Protein 4ZW2 (pdb70)

GO terms:
  GO:0005245 voltage-gated calcium channel activity (F, IDA)
  GO:0016529 sarcoplasmic reticulum (C, IDA)
  GO:0030315 T-tubule (C, IDA)
  GO:0005891 voltage-gated calcium channel complex (C, IDA)
  GO:0008331 high voltage-gated calcium channel activity (F, IGI)
  GO:0005245 voltage-gated calcium channel activity (F, IMP)
  GO:0006612 protein targeting to membrane (P, IMP)
  GO:0006816 calcium ion transport (P, IMP)
  GO:0005515 protein binding (F, IPI)
  GO:0005886 plasma membrane (C, TAS)
  GO:0098793 presynapse (C, IMP)
  GO:0098793 presynapse (C, IDA)

Organism: Mus musculus (NCBI:txid10090)

Sequence (337 aa):
REALRKEAERQALAQLEKAKTKPVAFAVRTNVGYNPSPGDEEVPVQGVAITFEPKDFLHIKEKYNNNDWWIGRLVKEGCEVGFIPSPVKLDSLRLLQEEQTLRQNRLSSSKHGKRIPFFKKTEHVPPYDVVPSMRPIILVGPSLKGYEVTDMMQKALFFDFLKHRFDGRISITRRVTADISLAKRSVLNNPSKHIIIIERSNTRSSLAEVQSEIERIFELARTLQLVALDADTINHPAQLSKTSLAPIIVYIKITSPKVLQQRLIKSRGKSQSKHLNVQIAASEKLAQCCPPEMMFDIILDENQLEDACEHLAEYLEAYWKATHPPSSQQLEEDLRRGYMMSSWITQGE

Structure (mmCIF, N/CA/C/O backbone):
data_4ZW2
#
_entry.id   4ZW2
#
_cell.length_a   46.240
_cell.length_b   69.371
_cell.length_c   131.104
_cell.angle_alpha   90.00
_cell.angle_beta   90.00
_cell.angle_gamma   90.00
#
_symmetry.space_group_name_H-M   'P 21 21 21'
#
loop_
_entity.id
_entity.type
_entity.pdbx_description
1 polymer 'Voltage-dependent L-type calcium channel subunit beta-1,Voltage-dependent L-type calcium channel subunit beta-1'
2 polymer 'Voltage-dependent L-type calcium channel subunit alpha-1S'
3 non-polymer 'TRIETHYLENE GLYCOL'
4 water water
#
loop_
_atom_site.group_PDB
_atom_site.id
_atom_site.type_symbol
_atom_site.label_atom_id
_atom_site.label_alt_id
_atom_site.label_comp_id
_atom_site.label_asym_id
_atom_site.label_entity_id
_atom_site.label_seq_id
_atom_site.pdbx_PDB_ins_code
_atom_site.Cartn_x
_atom_site.Cartn_y
_atom_site.Cartn_z
_atom_site.occupancy
_atom_site.B_iso_or_equiv
_atom_site.auth_seq_id
_atom_site.auth_comp_id
_atom_site.auth_asym_id
_atom_site.auth_atom_id
_atom_site.pdbx_PDB_model_num
ATOM 1 N N . ARG A 1 15 ? 15.155 40.589 -1.429 1.00 112.12 15 ARG A N 1
ATOM 2 C CA . ARG A 1 15 ? 14.783 41.808 -2.214 1.00 112.13 15 ARG A CA 1
ATOM 3 C C . ARG A 1 15 ? 13.853 42.694 -1.387 1.00 113.61 15 ARG A C 1
ATOM 4 O O . ARG A 1 15 ? 14.228 43.793 -0.943 1.00 104.65 15 ARG A O 1
ATOM 6 N N . GLU A 1 16 ? 12.639 42.185 -1.168 1.00 114.65 16 GLU A N 1
ATOM 7 C CA . GLU A 1 16 ? 11.624 42.871 -0.362 1.00 109.21 16 GLU A CA 1
ATOM 8 C C . GLU A 1 16 ? 11.653 42.490 1.135 1.00 101.35 16 GLU A C 1
ATOM 9 O O . GLU A 1 16 ? 10.907 43.091 1.894 1.00 88.20 16 GLU A O 1
ATOM 11 N N . ALA A 1 17 ? 12.477 41.508 1.556 1.00 96.16 17 ALA A N 1
ATOM 12 C CA . ALA A 1 17 ? 12.740 41.257 2.999 1.00 94.16 17 ALA A CA 1
ATOM 13 C C . ALA A 1 17 ? 13.859 42.148 3.574 1.00 95.67 17 ALA A C 1
ATOM 14 O O . ALA A 1 17 ? 13.755 42.592 4.717 1.00 89.05 17 ALA A O 1
ATOM 16 N N . LEU A 1 18 ? 14.916 42.394 2.791 1.00 90.68 18 LEU A N 1
ATOM 17 C CA . LEU A 1 18 ? 15.981 43.358 3.141 1.00 89.33 18 LEU A CA 1
ATOM 18 C C . LEU A 1 18 ? 15.420 44.765 3.402 1.00 96.80 18 LEU A C 1
ATOM 19 O O . LEU A 1 18 ? 15.838 45.490 4.327 1.00 89.35 18 LEU A O 1
ATOM 21 N N . ARG A 1 19 ? 14.451 45.136 2.575 1.00 96.19 19 ARG A N 1
ATOM 22 C CA . ARG A 1 19 ? 13.850 46.458 2.607 1.00 86.19 19 ARG A CA 1
ATOM 23 C C . ARG A 1 19 ? 12.718 46.579 3.671 1.00 84.26 19 ARG A C 1
ATOM 24 O O . ARG A 1 19 ? 12.529 47.660 4.241 1.00 72.07 19 ARG A O 1
ATOM 32 N N . LYS A 1 20 ? 12.015 45.479 3.978 1.00 81.37 20 LYS A N 1
ATOM 33 C CA . LYS A 1 20 ? 11.132 45.419 5.167 1.00 83.43 20 LYS A CA 1
ATOM 34 C C . LYS A 1 20 ? 11.970 45.579 6.432 1.00 82.32 20 LYS A C 1
ATOM 35 O O . LYS A 1 20 ? 11.525 46.216 7.389 1.00 81.58 20 LYS A O 1
ATOM 37 N N . GLU A 1 21 ? 13.178 45.009 6.420 1.00 84.42 21 GLU A N 1
ATOM 38 C CA . GLU A 1 21 ? 14.123 45.136 7.542 1.00 93.73 21 GLU A CA 1
ATOM 39 C C . GLU A 1 21 ? 14.688 46.555 7.755 1.00 82.39 21 GLU A C 1
ATOM 40 O O . GLU A 1 21 ? 14.541 47.091 8.854 1.00 87.70 21 GLU A O 1
ATOM 46 N N . ALA A 1 22 ? 15.343 47.140 6.741 1.00 81.88 22 ALA A N 1
ATOM 47 C CA . ALA A 1 22 ? 16.033 48.445 6.889 1.00 81.62 22 ALA A CA 1
ATOM 48 C C . ALA A 1 22 ? 15.056 49.609 7.206 1.00 75.93 22 ALA A C 1
ATOM 49 O O . ALA A 1 22 ? 15.456 50.645 7.755 1.00 77.26 22 ALA A O 1
ATOM 51 N N . GLU A 1 23 ? 13.791 49.388 6.834 1.00 67.16 23 GLU A N 1
ATOM 52 C CA . GLU A 1 23 ? 12.615 50.144 7.239 1.00 66.22 23 GLU A CA 1
ATOM 53 C C . GLU A 1 23 ? 12.228 49.945 8.733 1.00 61.63 23 GLU A C 1
ATOM 54 O O . GLU A 1 23 ? 11.724 50.882 9.371 1.00 53.53 23 GLU A O 1
ATOM 60 N N . ARG A 1 24 ? 12.465 48.743 9.275 1.00 65.11 24 ARG A N 1
ATOM 61 C CA . ARG A 1 24 ? 12.393 48.508 10.724 1.00 67.46 24 ARG A CA 1
ATOM 62 C C . ARG A 1 24 ? 13.529 49.224 11.495 1.00 61.13 24 ARG A C 1
ATOM 63 O O . ARG A 1 24 ? 13.281 49.719 12.588 1.00 68.97 24 ARG A O 1
ATOM 65 N N . GLN A 1 25 ? 14.756 49.295 10.957 1.00 62.57 25 GLN A N 1
ATOM 66 C CA . GLN A 1 25 ? 15.841 50.063 11.635 1.00 63.55 25 GLN A CA 1
ATOM 67 C C . GLN A 1 25 ? 15.463 51.564 11.727 1.00 64.80 25 GLN A C 1
ATOM 68 O O . GLN A 1 25 ? 15.538 52.202 12.798 1.00 66.28 25 GLN A O 1
ATOM 70 N N . ALA A 1 26 ? 15.052 52.109 10.590 1.00 63.96 26 ALA A N 1
ATOM 71 C CA . ALA A 1 26 ? 14.633 53.528 10.513 1.00 57.49 26 ALA A CA 1
ATOM 72 C C . ALA A 1 26 ? 13.442 53.835 11.435 1.00 55.89 26 ALA A C 1
ATOM 73 O O . ALA A 1 26 ? 13.447 54.861 12.108 1.00 52.68 26 ALA A O 1
ATOM 75 N N . LEU A 1 27 ? 12.441 52.937 11.506 1.00 60.91 27 LEU A N 1
ATOM 76 C CA . LEU A 1 27 ? 11.279 53.154 12.401 1.00 58.86 27 LEU A CA 1
ATOM 77 C C . LEU A 1 27 ? 11.689 53.106 13.866 1.00 58.18 27 LEU A C 1
ATOM 78 O O . LEU A 1 27 ? 11.150 53.862 14.655 1.00 55.90 27 LEU A O 1
ATOM 83 N N . ALA A 1 28 ? 12.680 52.270 14.191 1.00 59.52 28 ALA A N 1
ATOM 84 C CA . ALA A 1 28 ? 13.300 52.219 15.522 1.00 59.91 28 ALA A CA 1
ATOM 85 C C . ALA A 1 28 ? 14.037 53.509 15.883 1.00 58.47 28 ALA A C 1
ATOM 86 O O . ALA A 1 28 ? 13.990 53.953 17.009 1.00 57.33 28 ALA A O 1
ATOM 88 N N . GLN A 1 29 ? 14.739 54.093 14.922 1.00 57.74 29 GLN A N 1
ATOM 89 C CA . GLN A 1 29 ? 15.449 55.353 15.140 1.00 60.84 29 GLN A CA 1
ATOM 90 C C . GLN A 1 29 ? 14.522 56.543 15.380 1.00 52.13 29 GLN A C 1
ATOM 91 O O . GLN A 1 29 ? 14.839 57.449 16.184 1.00 52.53 29 GLN A O 1
ATOM 97 N N . LEU A 1 30 ? 13.385 56.494 14.669 1.00 46.30 30 LEU A N 1
ATOM 98 C CA . LEU A 1 30 ? 12.293 57.462 14.751 1.00 47.43 30 LEU A CA 1
ATOM 99 C C . LEU A 1 30 ? 11.625 57.411 16.140 1.00 44.28 30 LEU A C 1
ATOM 100 O O . LEU A 1 30 ? 11.392 58.435 16.758 1.00 46.86 30 LEU A O 1
ATOM 105 N N . GLU A 1 31 ? 11.367 56.193 16.644 1.00 47.40 31 GLU A N 1
ATOM 106 C CA . GLU A 1 31 ? 10.866 56.029 18.017 1.00 51.20 31 GLU A CA 1
ATOM 107 C C . GLU A 1 31 ? 11.768 56.689 19.034 1.00 47.61 31 GLU A C 1
ATOM 108 O O . GLU A 1 31 ? 11.304 57.426 19.895 1.00 48.44 31 GLU A O 1
ATOM 114 N N . LYS A 1 32 ? 13.050 56.361 18.927 1.00 49.08 32 LYS A N 1
ATOM 115 C CA . LYS A 1 32 ? 14.112 56.843 19.797 1.00 55.31 32 LYS A CA 1
ATOM 116 C C . LYS A 1 32 ? 14.235 58.370 19.717 1.00 54.81 32 LYS A C 1
ATOM 117 O O . LYS A 1 32 ? 14.454 59.077 20.722 1.00 54.20 32 LYS A O 1
ATOM 123 N N . ALA A 1 33 ? 13.983 58.922 18.529 1.00 47.39 33 ALA A N 1
ATOM 124 C CA . ALA A 1 33 ? 14.065 60.363 18.374 1.00 46.36 33 ALA A CA 1
ATOM 125 C C . ALA A 1 33 ? 12.934 61.121 19.082 1.00 52.04 33 ALA A C 1
ATOM 126 O O . ALA A 1 33 ? 13.092 62.314 19.366 1.00 53.99 33 ALA A O 1
ATOM 128 N N . LYS A 1 34 ? 11.811 60.466 19.407 1.00 48.94 34 LYS A N 1
ATOM 129 C CA . LYS A 1 34 ? 10.693 61.167 20.092 1.00 50.07 34 LYS A CA 1
ATOM 130 C C . LYS A 1 34 ? 11.154 61.867 21.337 1.00 44.74 34 LYS A C 1
ATOM 131 O O . LYS A 1 34 ? 10.692 62.963 21.633 1.00 49.94 34 LYS A O 1
ATOM 137 N N . THR A 1 35 ? 12.049 61.203 22.075 1.00 48.16 35 THR A N 1
ATOM 138 C CA . THR A 1 35 ? 12.547 61.693 23.351 1.00 51.83 35 THR A CA 1
ATOM 139 C C . THR A 1 35 ? 13.928 62.343 23.320 1.00 53.24 35 THR A C 1
ATOM 140 O O . THR A 1 35 ? 14.360 62.856 24.344 1.00 51.56 35 THR A O 1
ATOM 144 N N . LYS A 1 36 ? 14.635 62.358 22.178 1.00 45.98 36 LYS A N 1
ATOM 145 C CA . LYS A 1 36 ? 15.887 63.158 22.098 1.00 47.75 36 LYS A CA 1
ATOM 146 C C . LYS A 1 36 ? 15.621 64.626 22.293 1.00 41.26 36 LYS A C 1
ATOM 147 O O . LYS A 1 36 ? 14.503 65.104 22.039 1.00 44.35 36 LYS A O 1
ATOM 153 N N . PRO A 1 37 ? 16.636 65.371 22.752 1.00 40.06 37 PRO A N 1
ATOM 154 C CA . PRO A 1 37 ? 16.500 66.826 22.756 1.00 39.84 37 PRO A CA 1
ATOM 155 C C . PRO A 1 37 ? 16.455 67.382 21.322 1.00 36.69 37 PRO A C 1
ATOM 156 O O . PRO A 1 37 ? 16.950 66.741 20.404 1.00 38.32 37 PRO A O 1
ATOM 160 N N . VAL A 1 38 ? 15.878 68.570 21.177 1.00 36.93 38 VAL A N 1
ATOM 161 C CA . VAL A 1 38 ? 15.906 69.306 19.889 1.00 37.89 38 VAL A CA 1
ATOM 162 C C . VAL A 1 38 ? 17.324 69.733 19.679 1.00 40.38 38 VAL A C 1
ATOM 163 O O . VAL A 1 38 ? 17.853 70.476 20.484 1.00 41.08 38 VAL A O 1
ATOM 167 N N . ALA A 1 39 ? 17.930 69.235 18.609 1.00 37.63 39 ALA A N 1
ATOM 168 C CA . ALA A 1 39 ? 19.286 69.604 18.229 1.00 38.35 39 ALA A CA 1
ATOM 169 C C . ALA A 1 39 ? 19.366 71.014 17.664 1.00 42.73 39 ALA A C 1
ATOM 170 O O . ALA A 1 39 ? 20.300 71.742 17.980 1.00 38.48 39 ALA A O 1
ATOM 172 N N . PHE A 1 40 ? 18.401 71.389 16.839 1.00 33.79 40 PHE A N 1
ATOM 173 C CA . PHE A 1 40 ? 18.399 72.754 16.206 1.00 35.52 40 PHE A CA 1
ATOM 174 C C . PHE A 1 40 ? 17.038 72.932 15.555 1.00 34.70 40 PHE A C 1
ATOM 175 O O . PHE A 1 40 ? 16.256 71.980 15.433 1.00 35.25 40 PHE A O 1
ATOM 183 N N . ALA A 1 41 ? 16.689 74.165 15.233 1.00 32.96 41 ALA A N 1
ATOM 184 C CA . ALA A 1 41 ? 15.422 74.444 14.616 1.00 32.09 41 ALA A CA 1
ATOM 185 C C . ALA A 1 41 ? 15.669 75.171 13.307 1.00 31.11 41 ALA A C 1
ATOM 186 O O . ALA A 1 41 ? 16.672 75.913 13.163 1.00 30.62 41 ALA A O 1
ATOM 188 N N . VAL A 1 42 ? 14.73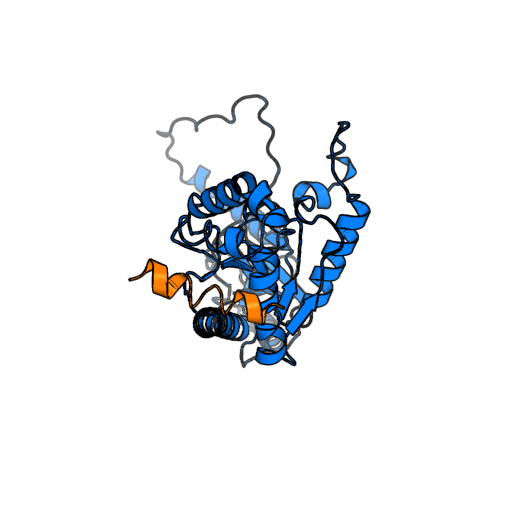9 75.010 12.403 1.00 31.32 42 VAL A N 1
ATOM 189 C CA . VAL A 1 42 ? 14.752 75.772 11.136 1.00 31.19 42 VAL A CA 1
ATOM 190 C C . VAL A 1 42 ? 13.437 76.437 10.884 1.00 32.42 42 VAL A C 1
ATOM 191 O O . VAL A 1 42 ? 12.376 75.973 11.324 1.00 30.68 42 VAL A O 1
ATOM 195 N N . ARG A 1 43 ? 13.477 77.532 10.108 1.00 30.10 43 ARG A N 1
ATOM 196 C CA . ARG A 1 43 ? 12.289 78.079 9.525 1.00 29.72 43 ARG A CA 1
ATOM 197 C C . ARG A 1 43 ? 12.409 77.893 8.021 1.00 30.65 43 ARG A C 1
ATOM 198 O O . ARG A 1 43 ? 13.438 78.207 7.439 1.00 32.16 43 ARG A O 1
ATOM 206 N N . THR A 1 44 ? 11.373 77.360 7.381 1.00 28.26 44 THR A N 1
ATOM 207 C CA . THR A 1 44 ? 11.564 76.939 6.013 1.00 29.68 44 THR A CA 1
ATOM 208 C C . THR A 1 44 ? 11.382 78.143 5.054 1.00 30.57 44 THR A C 1
ATOM 209 O O . THR A 1 44 ? 10.674 79.036 5.378 1.00 31.24 44 THR A O 1
ATOM 213 N N . ASN A 1 45 ? 11.990 78.096 3.881 1.00 31.13 45 ASN A N 1
ATOM 214 C CA . ASN A 1 45 ? 11.755 79.100 2.830 1.00 31.21 45 ASN A CA 1
ATOM 215 C C . ASN A 1 45 ? 11.012 78.481 1.669 1.00 33.42 45 ASN A C 1
ATOM 216 O O . ASN A 1 45 ? 10.835 79.112 0.630 1.00 34.51 45 ASN A O 1
ATOM 221 N N . VAL A 1 46 ? 10.704 77.198 1.797 1.00 30.69 46 VAL A N 1
ATOM 222 C CA . VAL A 1 46 ? 10.076 76.410 0.723 1.00 31.29 46 VAL A CA 1
ATOM 223 C C . VAL A 1 46 ? 9.044 75.518 1.369 1.00 36.84 46 VAL A C 1
ATOM 224 O O . VAL A 1 46 ? 9.153 75.205 2.570 1.00 33.64 46 VAL A O 1
ATOM 228 N N . GLY A 1 47 ? 8.050 75.094 0.605 1.00 31.10 47 GLY A N 1
ATOM 229 C CA . GLY A 1 47 ? 7.113 74.027 1.043 1.00 32.26 47 GLY A CA 1
ATOM 230 C C . GLY A 1 47 ? 7.570 72.669 0.491 1.00 32.58 47 GLY A C 1
ATOM 231 O O . GLY A 1 47 ? 8.420 72.561 -0.461 1.00 32.67 47 GLY A O 1
ATOM 232 N N . TYR A 1 48 ? 6.992 71.626 1.043 1.00 30.01 48 TYR A N 1
ATOM 233 C CA . TYR A 1 48 ? 7.330 70.274 0.648 1.00 32.14 48 TYR A CA 1
ATOM 234 C C . TYR A 1 48 ? 6.077 69.388 0.780 1.00 32.70 48 TYR A C 1
ATOM 235 O O . TYR A 1 48 ? 5.485 69.318 1.836 1.00 34.15 48 TYR A O 1
ATOM 244 N N . ASN A 1 49 ? 5.699 68.747 -0.299 1.00 31.67 49 ASN A N 1
ATOM 245 C CA . ASN A 1 49 ? 4.614 67.749 -0.277 1.00 35.78 49 ASN A CA 1
ATOM 246 C C . ASN A 1 49 ? 5.204 66.408 -0.643 1.00 31.33 49 ASN A C 1
ATOM 247 O O . ASN A 1 49 ? 5.549 66.152 -1.832 1.00 34.12 49 ASN A O 1
ATOM 252 N N . PRO A 1 50 ? 5.353 65.526 0.343 1.00 35.34 50 PRO A N 1
ATOM 253 C CA . PRO A 1 50 ? 6.020 64.290 0.010 1.00 37.78 50 PRO A CA 1
ATOM 254 C C . PRO A 1 50 ? 5.252 63.410 -0.993 1.00 41.97 50 PRO A C 1
ATOM 255 O O . PRO A 1 50 ? 4.033 63.539 -1.140 1.00 43.72 50 PRO A O 1
ATOM 259 N N . SER A 1 51 ? 5.959 62.549 -1.684 1.00 41.17 51 SER A N 1
ATOM 260 C CA . SER A 1 51 ? 5.297 61.580 -2.528 1.00 40.64 51 SER A CA 1
ATOM 261 C C . SER A 1 51 ? 6.083 60.278 -2.414 1.00 42.19 51 SER A C 1
ATOM 262 O O . SER A 1 51 ? 7.247 60.302 -2.012 1.00 43.18 51 SER A O 1
ATOM 265 N N . PRO A 1 52 ? 5.469 59.126 -2.770 1.00 45.38 52 PRO A N 1
ATOM 266 C CA . PRO A 1 52 ? 6.102 57.798 -2.621 1.00 47.74 52 PRO A CA 1
ATOM 267 C C . PRO A 1 52 ? 7.502 57.650 -3.277 1.00 48.84 52 PRO A C 1
ATOM 268 O O . PRO A 1 52 ? 8.404 57.068 -2.695 1.00 47.68 52 PRO A O 1
ATOM 272 N N . GLY A 1 53 ? 7.687 58.256 -4.445 1.00 44.84 53 GLY A N 1
ATOM 273 C CA . GLY A 1 53 ? 8.972 58.249 -5.137 1.00 46.55 53 GLY A CA 1
ATOM 274 C C . GLY A 1 53 ? 10.125 58.958 -4.413 1.00 41.91 53 GLY A C 1
ATOM 275 O O . GLY A 1 53 ? 11.314 58.766 -4.791 1.00 43.30 53 GLY A O 1
ATOM 276 N N . ASP A 1 54 ? 9.806 59.757 -3.397 1.00 42.82 54 ASP A N 1
ATOM 277 C CA . ASP A 1 54 ? 10.820 60.425 -2.617 1.00 38.63 54 ASP A CA 1
ATOM 278 C C . ASP A 1 54 ? 11.736 59.489 -1.817 1.00 38.65 54 ASP A C 1
ATOM 279 O O . ASP A 1 54 ? 12.752 59.942 -1.323 1.00 37.12 54 ASP A O 1
ATOM 284 N N . GLU A 1 55 ? 11.386 58.198 -1.727 1.00 41.68 55 GLU A N 1
ATOM 285 C CA A GLU A 1 55 ? 12.201 57.213 -1.021 0.50 41.56 55 GLU A CA 1
ATOM 286 C CA B GLU A 1 55 ? 12.133 57.185 -1.000 0.50 42.50 55 GLU A CA 1
ATOM 287 C C . GLU A 1 55 ? 12.366 57.621 0.454 1.00 40.56 55 GLU A C 1
ATOM 288 O O . GLU A 1 55 ? 13.487 57.694 0.968 1.00 43.62 55 GLU A O 1
ATOM 299 N N . VAL A 1 56 ? 11.267 57.915 1.099 1.00 41.85 56 VAL A N 1
ATOM 300 C CA . VAL A 1 56 ? 11.238 58.261 2.547 1.00 42.74 56 VAL A CA 1
ATOM 301 C C . VAL A 1 56 ? 11.681 57.001 3.312 1.00 45.04 56 VAL A C 1
ATOM 302 O O . VAL A 1 56 ? 11.305 55.893 2.932 1.00 46.15 56 VAL A O 1
ATOM 306 N N . PRO A 1 57 ? 12.561 57.126 4.308 1.00 45.08 57 PRO A N 1
ATOM 307 C CA . PRO A 1 57 ? 13.046 55.857 4.955 1.00 48.35 57 PRO A CA 1
ATOM 308 C C . PRO A 1 57 ? 11.953 54.931 5.583 1.00 48.67 57 PRO A C 1
ATOM 309 O O . PRO A 1 57 ? 12.092 53.686 5.631 1.00 47.61 57 PRO A O 1
ATOM 313 N N . VAL A 1 58 ? 10.867 55.529 6.016 1.00 46.20 58 VAL A N 1
ATOM 314 C CA . VAL A 1 58 ? 9.679 54.799 6.369 1.00 50.06 58 VAL A CA 1
ATOM 315 C C . VAL A 1 58 ? 8.556 55.341 5.545 1.00 49.02 58 VAL A C 1
ATOM 316 O O . VAL A 1 58 ? 8.217 56.500 5.646 1.00 47.51 58 VAL A O 1
ATOM 320 N N . GLN A 1 59 ? 7.973 54.472 4.737 1.00 50.17 59 GLN A N 1
ATOM 321 C CA . GLN A 1 59 ? 6.940 54.859 3.804 1.00 52.52 59 GLN A CA 1
ATOM 322 C C . GLN A 1 59 ? 5.815 55.567 4.561 1.00 53.53 59 GLN A C 1
ATOM 323 O O . GLN A 1 59 ? 5.400 55.146 5.645 1.00 53.38 59 GLN A O 1
ATOM 326 N N . GLY A 1 60 ? 5.381 56.712 4.028 1.00 51.99 60 GLY A N 1
ATOM 327 C CA . GLY A 1 60 ? 4.261 57.448 4.588 1.00 48.25 60 GLY A CA 1
ATOM 328 C C . GLY A 1 60 ? 4.554 58.293 5.790 1.00 46.28 60 GLY A C 1
ATOM 329 O O . GLY A 1 60 ? 3.654 58.916 6.306 1.00 45.60 60 GLY A O 1
ATOM 330 N N . VAL A 1 61 ? 5.806 58.338 6.250 1.00 45.30 61 VAL A N 1
ATOM 331 C CA . VAL A 1 61 ? 6.105 59.119 7.416 1.00 46.35 61 VAL A CA 1
ATOM 332 C C . VAL A 1 61 ? 7.059 60.309 7.206 1.00 43.45 61 VAL A C 1
ATOM 333 O O . VAL A 1 61 ? 7.781 60.689 8.125 1.00 42.82 61 VAL A O 1
ATOM 337 N N . ALA A 1 62 ? 6.978 60.929 6.024 1.00 41.38 62 ALA A N 1
ATOM 338 C CA . ALA A 1 62 ? 7.614 62.229 5.788 1.00 38.49 62 ALA A CA 1
ATOM 339 C C . ALA A 1 62 ? 6.738 63.306 6.365 1.00 39.14 62 ALA A C 1
ATOM 340 O O . ALA A 1 62 ? 5.515 63.168 6.416 1.00 44.01 62 ALA A O 1
ATOM 342 N N . ILE A 1 63 ? 7.349 64.413 6.773 1.00 36.24 63 ILE A N 1
ATOM 343 C CA . ILE A 1 63 ? 6.592 65.568 7.228 1.00 35.90 63 ILE A CA 1
ATOM 344 C C . ILE A 1 63 ? 6.235 66.497 6.030 1.00 39.54 63 ILE A C 1
ATOM 345 O O . ILE A 1 63 ? 7.110 66.866 5.282 1.00 36.41 63 ILE A O 1
ATOM 350 N N . THR A 1 64 ? 4.952 66.873 5.904 1.00 37.06 64 THR A N 1
ATOM 351 C CA . THR A 1 64 ? 4.514 67.896 4.963 1.00 36.65 64 THR A CA 1
ATOM 352 C C . THR A 1 64 ? 4.630 69.268 5.606 1.00 37.07 64 THR A C 1
ATOM 353 O O . THR A 1 64 ? 4.188 69.482 6.706 1.00 34.35 64 THR A O 1
ATOM 357 N N . PHE A 1 65 ? 5.157 70.252 4.888 1.00 34.50 65 PHE A N 1
ATOM 358 C CA . PHE A 1 65 ? 5.239 71.610 5.411 1.00 32.58 65 PHE A CA 1
ATOM 359 C C . PHE A 1 65 ? 5.156 72.665 4.327 1.00 30.46 65 PHE A C 1
ATOM 360 O O . PHE A 1 65 ? 5.189 72.350 3.099 1.00 31.44 65 PHE A O 1
ATOM 368 N N . GLU A 1 66 ? 4.958 73.907 4.766 1.00 32.42 66 GLU A N 1
ATOM 369 C CA . GLU A 1 66 ? 4.769 75.032 3.855 1.00 32.14 66 GLU A CA 1
ATOM 370 C C . GLU A 1 66 ? 5.908 76.036 4.070 1.00 30.12 66 GLU A C 1
ATOM 371 O O . GLU A 1 66 ? 6.566 75.959 5.082 1.00 32.05 66 GLU A O 1
ATOM 377 N N . PRO A 1 67 ? 6.080 76.994 3.152 1.00 33.48 67 PRO A N 1
ATOM 378 C CA . PRO A 1 67 ? 7.047 78.053 3.386 1.00 33.20 67 PRO A CA 1
ATOM 379 C C . PRO A 1 67 ? 6.738 78.776 4.673 1.00 33.04 67 PRO A C 1
ATOM 380 O O . PRO A 1 67 ? 5.575 79.029 5.011 1.00 35.34 67 PRO A O 1
ATOM 384 N N . LYS A 1 68 ? 7.786 79.044 5.417 1.00 31.89 68 LYS A N 1
ATOM 385 C CA . LYS A 1 68 ? 7.732 79.772 6.642 1.00 33.66 68 LYS A CA 1
ATOM 386 C C . LYS A 1 68 ? 7.268 78.993 7.831 1.00 35.41 68 LYS A C 1
ATOM 387 O O . LYS A 1 68 ? 7.079 79.547 8.884 1.00 37.14 68 LYS A O 1
ATOM 393 N N . ASP A 1 69 ? 7.148 77.699 7.681 1.00 32.99 69 ASP A N 1
ATOM 394 C CA . ASP A 1 69 ? 6.948 76.850 8.836 1.00 31.06 69 ASP A CA 1
ATOM 395 C C . ASP A 1 69 ? 8.212 76.689 9.693 1.00 29.23 69 ASP A C 1
ATOM 396 O O . ASP A 1 69 ? 9.335 76.818 9.229 1.00 29.38 69 ASP A O 1
ATOM 401 N N . PHE A 1 70 ? 8.018 76.284 10.949 1.00 27.79 70 PHE A N 1
ATOM 402 C CA . PHE A 1 70 ? 9.075 76.001 11.884 1.00 29.84 70 PHE A CA 1
ATOM 403 C C . PHE A 1 70 ? 9.185 74.501 12.138 1.00 30.56 70 PHE A C 1
ATOM 404 O O . PHE A 1 70 ? 8.184 73.853 12.376 1.00 32.54 70 PHE A O 1
ATOM 412 N N . LEU A 1 71 ? 10.388 73.971 12.080 1.00 30.01 71 LEU A N 1
ATOM 413 C CA . LEU A 1 71 ? 10.680 72.536 12.297 1.00 32.19 71 LEU A CA 1
ATOM 414 C C . LEU A 1 71 ? 11.704 72.413 13.405 1.00 32.65 71 LEU A C 1
ATOM 415 O O . LEU A 1 71 ? 12.682 73.156 13.448 1.00 31.49 71 LEU A O 1
ATOM 420 N N . HIS A 1 72 ? 11.461 71.506 14.342 1.00 31.91 72 HIS A N 1
ATOM 421 C CA . HIS A 1 72 ? 12.458 71.161 15.331 1.00 30.68 72 HIS A CA 1
ATOM 422 C C . HIS A 1 72 ? 13.096 69.864 14.913 1.00 32.41 72 HIS A C 1
ATOM 423 O O . HIS A 1 72 ? 12.376 68.908 14.672 1.00 34.13 72 HIS A O 1
ATOM 430 N N . ILE A 1 73 ? 14.427 69.861 14.829 1.00 33.08 73 ILE A N 1
ATOM 431 C CA . ILE A 1 73 ? 15.177 68.757 14.292 1.00 34.56 73 ILE A CA 1
ATOM 432 C C . ILE A 1 73 ? 15.829 68.008 15.448 1.00 33.32 73 ILE A C 1
ATOM 433 O O . ILE A 1 73 ? 16.517 68.601 16.254 1.00 35.03 73 ILE A O 1
ATOM 438 N N . LYS A 1 74 ? 15.532 66.714 15.549 1.00 34.36 74 LYS A N 1
ATOM 439 C CA . LYS A 1 74 ? 16.135 65.871 16.594 1.00 37.14 74 LYS A CA 1
ATOM 440 C C . LYS A 1 74 ? 17.514 65.342 16.196 1.00 40.55 74 LYS A C 1
ATOM 441 O O . LYS A 1 74 ? 18.403 65.276 17.027 1.00 43.29 74 LYS A O 1
ATOM 447 N N . GLU A 1 75 ? 17.664 64.920 14.933 1.00 37.00 75 GLU A N 1
ATOM 448 C CA . GLU A 1 75 ? 18.901 64.394 14.396 1.00 40.12 75 GLU A CA 1
ATOM 449 C C . GLU A 1 75 ? 18.873 64.400 12.867 1.00 40.60 75 GLU A C 1
ATOM 450 O O . GLU A 1 75 ? 17.810 64.540 12.243 1.00 39.75 75 GLU A O 1
ATOM 456 N N . LYS A 1 76 ? 20.069 64.349 12.320 1.00 43.14 76 LYS A N 1
ATOM 457 C CA . LYS A 1 76 ? 20.303 64.157 10.914 1.00 45.97 76 LYS A CA 1
ATOM 458 C C . LYS A 1 76 ? 20.472 62.662 10.746 1.00 46.55 76 LYS A C 1
ATOM 459 O O . LYS A 1 76 ? 21.462 62.067 11.196 1.00 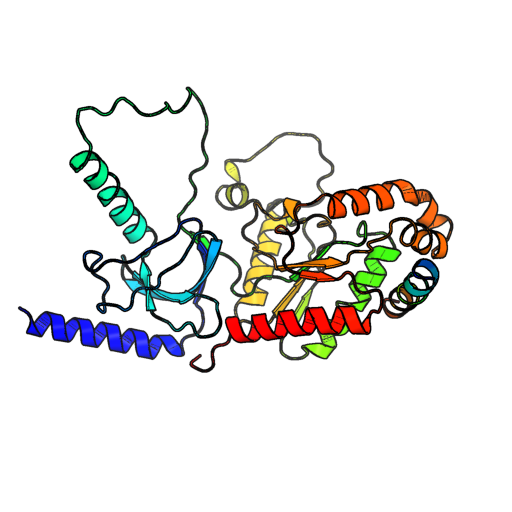50.85 76 LYS A O 1
ATOM 465 N N . TYR A 1 77 ? 19.469 62.041 10.154 1.00 41.60 77 TYR A N 1
ATOM 466 C CA . TYR A 1 77 ? 19.434 60.583 10.030 1.00 43.59 77 TYR A CA 1
ATOM 467 C C . TYR A 1 77 ? 20.476 60.091 9.0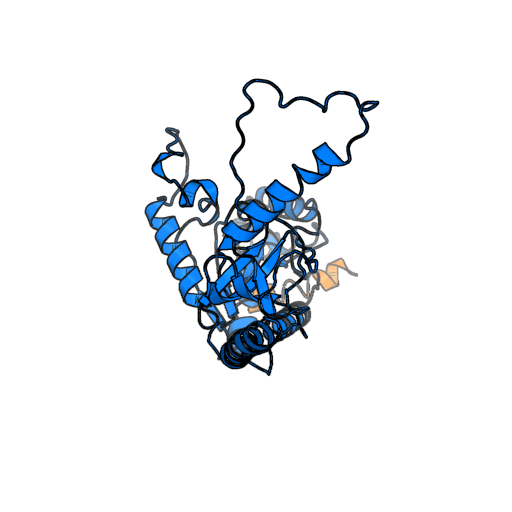35 1.00 46.77 77 TYR A C 1
ATOM 468 O O . TYR A 1 77 ? 21.204 59.126 9.276 1.00 44.88 77 TYR A O 1
ATOM 477 N N . ASN A 1 78 ? 20.495 60.698 7.858 1.00 43.83 78 ASN A N 1
ATOM 478 C CA . ASN A 1 78 ? 21.521 60.397 6.844 1.00 45.25 78 ASN A CA 1
ATOM 479 C C . ASN A 1 78 ? 21.705 61.610 5.945 1.00 49.99 78 ASN A C 1
ATOM 480 O O . ASN A 1 78 ? 21.271 62.702 6.308 1.00 45.12 78 ASN A O 1
ATOM 485 N N . ASN A 1 79 ? 22.355 61.465 4.800 1.00 45.21 79 ASN A N 1
ATOM 486 C CA A ASN A 1 79 ? 22.652 62.653 3.993 0.50 44.93 79 ASN A CA 1
ATOM 487 C CA B ASN A 1 79 ? 22.648 62.629 3.961 0.50 44.38 79 ASN A CA 1
ATOM 488 C C . ASN A 1 79 ? 21.383 63.300 3.389 1.00 42.77 79 ASN A C 1
ATOM 489 O O . ASN A 1 79 ? 21.360 64.553 3.139 1.00 40.67 79 ASN A O 1
ATOM 498 N N . ASP A 1 80 ? 20.343 62.463 3.183 1.00 39.40 80 ASP A N 1
ATOM 499 C CA . ASP A 1 80 ? 19.102 62.860 2.550 1.00 37.28 80 ASP A CA 1
ATOM 500 C C . ASP A 1 80 ? 17.970 63.207 3.507 1.00 38.69 80 ASP A C 1
ATOM 501 O O . ASP A 1 80 ? 17.012 63.856 3.094 1.00 35.39 80 ASP A O 1
ATOM 506 N N . TRP A 1 81 ? 18.056 62.755 4.760 1.00 38.36 81 TRP A N 1
ATOM 507 C CA . TRP A 1 81 ? 16.930 62.835 5.664 1.00 34.30 81 TRP A CA 1
ATOM 508 C C . TRP A 1 81 ? 17.339 63.185 7.070 1.00 37.42 81 TRP A C 1
ATOM 509 O O . TRP A 1 81 ? 18.355 62.691 7.632 1.00 40.21 81 TRP A O 1
ATOM 520 N N . TRP A 1 82 ? 16.541 64.095 7.614 1.00 34.81 82 TRP A N 1
ATOM 521 C CA . TRP A 1 82 ? 16.566 64.476 9.036 1.00 36.31 82 TRP A CA 1
ATOM 522 C C . TRP A 1 82 ? 15.354 63.896 9.756 1.00 38.10 82 TRP A C 1
ATOM 523 O O . TRP A 1 82 ? 14.400 63.471 9.113 1.00 34.89 82 TRP A O 1
ATOM 534 N N . ILE A 1 83 ? 15.404 63.823 11.087 1.00 35.17 83 ILE A N 1
ATOM 535 C CA . ILE A 1 83 ? 14.231 63.488 11.848 1.00 37.11 83 ILE A CA 1
ATOM 536 C C . ILE A 1 83 ? 13.811 64.659 12.720 1.00 32.77 83 ILE A C 1
ATOM 537 O O . ILE A 1 83 ? 14.641 65.200 13.455 1.00 37.07 83 ILE A O 1
ATOM 542 N N . GLY A 1 84 ? 12.543 65.051 12.618 1.00 34.63 84 GLY A N 1
ATOM 543 C CA . GLY A 1 84 ? 11.989 66.125 13.380 1.00 33.99 84 GLY A CA 1
ATOM 544 C C . GLY A 1 84 ? 10.494 66.334 13.237 1.00 35.69 84 GLY A C 1
ATOM 545 O O . GLY A 1 84 ? 9.792 65.469 12.707 1.00 36.33 84 GLY A O 1
ATOM 546 N N . ARG A 1 85 ? 10.014 67.484 13.700 1.00 32.30 85 ARG A N 1
ATOM 547 C CA . ARG A 1 85 ? 8.602 67.715 13.745 1.00 32.48 85 ARG A CA 1
ATOM 548 C C . ARG A 1 85 ? 8.319 69.146 13.438 1.00 34.76 85 ARG A C 1
ATOM 549 O O . ARG A 1 85 ? 9.112 70.059 13.714 1.00 34.53 85 ARG A O 1
ATOM 557 N N . LEU A 1 86 ? 7.177 69.331 12.824 1.00 31.96 86 LEU A N 1
ATOM 558 C CA . LEU A 1 86 ? 6.569 70.650 12.735 1.00 33.30 86 LEU A CA 1
ATOM 559 C C . LEU A 1 86 ? 6.242 71.147 14.134 1.00 33.84 86 LEU A C 1
ATOM 560 O O . LEU A 1 86 ? 5.732 70.353 14.982 1.00 34.22 86 LEU A O 1
ATOM 565 N N . VAL A 1 87 ? 6.505 72.446 14.372 1.00 33.66 87 VAL A N 1
ATOM 566 C CA . VAL A 1 87 ? 6.261 73.055 15.702 1.00 35.45 87 VAL A CA 1
ATOM 567 C C . VAL A 1 87 ? 4.797 73.506 15.831 1.00 34.53 87 VAL A C 1
ATOM 568 O O . VAL A 1 87 ? 4.452 74.667 15.675 1.00 32.45 87 VAL A O 1
ATOM 572 N N . LYS A 1 88 ? 3.970 72.524 16.133 1.00 31.25 88 LYS A N 1
ATOM 573 C CA . LYS A 1 88 ? 2.535 72.631 16.089 1.00 33.95 88 LYS A CA 1
ATOM 574 C C . LYS A 1 88 ? 1.920 71.529 16.908 1.00 33.23 88 LYS A C 1
ATOM 575 O O . LYS A 1 88 ? 2.296 70.344 16.837 1.00 38.16 88 LYS A O 1
ATOM 581 N N . GLU A 1 89 ? 0.912 71.928 17.658 1.00 34.25 89 GLU A N 1
ATOM 582 C CA . GLU A 1 89 ? 0.218 71.016 18.522 1.00 38.58 89 GLU A CA 1
ATOM 583 C C . GLU A 1 89 ? -0.332 69.838 17.761 1.00 36.28 89 GLU A C 1
ATOM 584 O O . GLU A 1 89 ? -0.927 70.011 16.720 1.00 40.29 89 GLU A O 1
ATOM 590 N N . GLY A 1 90 ? -0.056 68.638 18.267 1.00 39.25 90 GLY A N 1
ATOM 591 C CA . GLY A 1 90 ? -0.479 67.385 17.678 1.00 43.40 90 GLY A CA 1
ATOM 592 C C . GLY A 1 90 ? 0.511 66.804 16.703 1.00 43.75 90 GLY A C 1
ATOM 593 O O . GLY A 1 90 ? 0.338 65.700 16.230 1.00 47.17 90 GLY A O 1
ATOM 594 N N . CYS A 1 91 ? 1.534 67.550 16.323 1.00 35.75 91 CYS A N 1
ATOM 595 C CA . CYS A 1 91 ? 2.438 67.074 15.281 1.00 35.99 91 CYS A CA 1
ATOM 596 C C . CYS A 1 91 ? 3.551 66.309 15.935 1.00 38.32 91 CYS A C 1
ATOM 597 O O . CYS A 1 91 ? 4.115 66.734 16.925 1.00 37.30 91 CYS A O 1
ATOM 600 N N . GLU A 1 92 ? 3.836 65.153 15.383 1.00 36.15 92 GLU A N 1
ATOM 601 C CA . GLU A 1 92 ? 4.854 64.229 15.933 1.00 40.85 92 GLU A CA 1
ATOM 602 C C . GLU A 1 92 ? 6.035 64.114 14.974 1.00 37.92 92 GLU A C 1
ATOM 603 O O . GLU A 1 92 ? 5.977 64.548 13.782 1.00 36.89 92 GLU A O 1
ATOM 609 N N . VAL A 1 93 ? 7.107 63.505 15.461 1.00 37.93 93 VAL A N 1
ATOM 610 C CA . VAL A 1 93 ? 8.321 63.386 14.647 1.00 40.16 93 VAL A CA 1
ATOM 611 C C . VAL A 1 93 ? 8.095 62.504 13.426 1.00 41.18 93 VAL A C 1
ATOM 612 O O . VAL A 1 93 ? 7.322 61.555 13.456 1.00 41.47 93 VAL A O 1
ATOM 616 N N . GLY A 1 94 ? 8.801 62.843 12.360 1.00 37.73 94 GLY A N 1
ATOM 617 C CA . GLY A 1 94 ? 8.771 62.164 11.070 1.00 37.10 94 GLY A CA 1
ATOM 618 C C . GLY A 1 94 ? 10.043 62.531 10.322 1.00 35.73 94 GLY A C 1
ATOM 619 O O . GLY A 1 94 ? 10.967 63.126 10.889 1.00 35.31 94 GLY A O 1
ATOM 620 N N . PHE A 1 95 ? 10.146 62.057 9.087 1.00 35.36 95 PHE A N 1
ATOM 621 C CA . PHE A 1 95 ? 11.297 62.283 8.260 1.00 36.79 95 PHE A CA 1
ATOM 622 C C . PHE A 1 95 ? 11.130 63.599 7.481 1.00 35.56 95 PHE A C 1
ATOM 623 O O . PHE A 1 95 ? 10.047 63.894 6.913 1.00 35.37 95 PHE A O 1
ATOM 631 N N . ILE A 1 96 ? 12.199 64.398 7.498 1.00 31.34 96 ILE A N 1
ATOM 632 C CA . ILE A 1 96 ? 12.214 65.713 6.895 1.00 32.89 96 ILE A CA 1
ATOM 633 C C . ILE A 1 96 ? 13.346 65.690 5.900 1.00 34.34 96 ILE A C 1
ATOM 634 O O . ILE A 1 96 ? 14.480 65.301 6.258 1.00 35.44 96 ILE A O 1
ATOM 639 N N . PRO A 1 97 ? 13.089 66.055 4.634 1.00 33.45 97 PRO A N 1
ATOM 640 C CA . PRO A 1 97 ? 14.235 66.027 3.677 1.00 33.06 97 PRO A CA 1
ATOM 641 C C . PRO A 1 97 ? 15.371 67.025 4.025 1.00 31.14 97 PRO A C 1
ATOM 642 O O . PRO A 1 97 ? 15.101 68.174 4.454 1.00 32.65 97 PRO A O 1
ATOM 646 N N . SER A 1 98 ? 16.625 66.568 3.906 1.00 33.29 98 SER A N 1
ATOM 647 C CA . SER A 1 98 ? 17.757 67.476 4.131 1.00 35.61 98 SER A CA 1
ATOM 648 C C . SER A 1 98 ? 17.779 68.532 2.989 1.00 35.96 98 SER A C 1
ATOM 649 O O . SER A 1 98 ? 17.198 68.304 1.958 1.00 34.02 98 SER A O 1
ATOM 652 N N . PRO A 1 99 ? 18.447 69.667 3.177 1.00 35.37 99 PRO A N 1
ATOM 653 C CA . PRO A 1 99 ? 18.689 70.549 2.000 1.00 37.16 99 PRO A CA 1
ATOM 654 C C . PRO A 1 99 ? 19.187 69.875 0.725 1.00 34.71 99 PRO A C 1
ATOM 655 O O . PRO A 1 99 ? 18.721 70.245 -0.375 1.00 37.48 99 PRO A O 1
ATOM 659 N N . VAL A 1 100 ? 20.097 68.889 0.835 1.00 35.22 100 VAL A N 1
ATOM 660 C CA . VAL A 1 100 ? 20.552 68.113 -0.284 1.00 35.92 100 VAL A CA 1
ATOM 661 C C . VAL A 1 100 ? 19.418 67.391 -0.972 1.00 40.27 100 VAL A C 1
ATOM 662 O O . VAL A 1 100 ? 19.348 67.366 -2.244 1.00 36.95 100 VAL A O 1
ATOM 666 N N . LYS A 1 101 ? 18.584 66.711 -0.192 1.00 35.94 101 LYS A N 1
ATOM 667 C CA . LYS A 1 101 ? 17.443 65.970 -0.765 1.00 36.46 101 LYS A CA 1
ATOM 668 C C . LYS A 1 101 ? 16.472 66.939 -1.447 1.00 32.49 101 LYS A C 1
ATOM 669 O O . LYS A 1 101 ? 15.979 66.617 -2.521 1.00 34.68 101 LYS A O 1
ATOM 675 N N . LEU A 1 102 ? 16.169 68.066 -0.809 1.00 32.28 102 LEU A N 1
ATOM 676 C CA . LEU A 1 102 ? 15.238 69.050 -1.390 1.00 34.90 102 LEU A CA 1
ATOM 677 C C . LEU A 1 102 ? 15.743 69.570 -2.702 1.00 36.31 102 LEU A C 1
ATOM 678 O O . LEU A 1 102 ? 14.981 69.728 -3.652 1.00 33.56 102 LEU A O 1
ATOM 683 N N . ASP A 1 103 ? 17.056 69.830 -2.768 1.00 37.24 103 ASP A N 1
ATOM 684 C CA . ASP A 1 103 ? 17.664 70.231 -4.024 1.00 36.80 103 ASP A CA 1
ATOM 685 C C . ASP A 1 103 ? 17.577 69.159 -5.081 1.00 37.05 103 ASP A C 1
ATOM 686 O O . ASP A 1 103 ? 17.206 69.468 -6.251 1.00 38.39 103 ASP A O 1
ATOM 691 N N . SER A 1 104 ? 17.871 67.881 -4.762 1.00 35.50 104 SER A N 1
ATOM 692 C CA . SER A 1 104 ? 17.734 66.855 -5.735 1.00 36.67 104 SER A CA 1
ATOM 693 C C . SER A 1 104 ? 16.272 66.710 -6.225 1.00 35.37 104 SER A C 1
ATOM 694 O O . SER A 1 104 ? 16.049 66.463 -7.422 1.00 35.92 104 SER A O 1
ATOM 697 N N . LEU A 1 105 ? 15.311 66.847 -5.321 1.00 36.14 105 LEU A N 1
ATOM 698 C CA . LEU A 1 105 ? 13.881 66.682 -5.719 1.00 34.60 105 LEU A CA 1
ATOM 699 C C . LEU A 1 105 ? 13.423 67.873 -6.573 1.00 34.51 105 LEU A C 1
ATOM 700 O O . LEU A 1 105 ? 12.723 67.737 -7.545 1.00 32.90 105 LEU A O 1
ATOM 705 N N . ARG A 1 106 ? 13.898 69.057 -6.213 1.00 34.41 106 ARG A N 1
ATOM 706 C CA . ARG A 1 106 ? 13.591 70.235 -6.969 1.00 33.31 106 ARG A CA 1
ATOM 707 C C . ARG A 1 106 ? 14.096 70.148 -8.377 1.00 34.31 106 ARG A C 1
ATOM 708 O O . ARG A 1 106 ? 13.383 70.489 -9.361 1.00 35.36 106 ARG A O 1
ATOM 716 N N . LEU A 1 107 ? 15.289 69.615 -8.527 1.00 34.63 107 LEU A N 1
ATOM 717 C CA . LEU A 1 107 ? 15.886 69.478 -9.806 1.00 38.22 107 LEU A CA 1
ATOM 718 C C . LEU A 1 107 ? 15.103 68.461 -10.638 1.00 37.34 107 LEU A C 1
ATOM 719 O O . LEU A 1 107 ? 14.900 68.661 -11.849 1.00 34.58 107 LEU A O 1
ATOM 724 N N . LEU A 1 108 ? 14.714 67.335 -10.016 1.00 34.59 108 LEU A N 1
ATOM 725 C CA . LEU A 1 108 ? 13.927 66.349 -10.709 1.00 36.42 108 LEU A CA 1
ATOM 726 C C . LEU A 1 108 ? 12.580 66.938 -11.128 1.00 32.08 108 LEU A C 1
ATOM 727 O O . LEU A 1 108 ? 12.116 66.641 -12.260 1.00 36.34 108 LEU A O 1
ATOM 732 N N . GLN A 1 109 ? 12.010 67.768 -10.275 1.00 35.74 109 GLN A N 1
ATOM 733 C CA . GLN A 1 109 ? 10.743 68.432 -10.548 1.00 36.29 109 GLN A CA 1
ATOM 734 C C . GLN A 1 109 ? 10.848 69.386 -11.766 1.00 38.12 109 GLN A C 1
ATOM 735 O O . GLN A 1 109 ? 10.012 69.330 -12.643 1.00 34.33 109 GLN A O 1
ATOM 741 N N . GLU A 1 110 ? 11.910 70.203 -11.840 1.00 37.15 110 GLU A N 1
ATOM 742 C CA A GLU A 1 110 ? 12.192 70.987 -13.082 0.50 36.74 110 GLU A CA 1
ATOM 743 C CA B GLU A 1 110 ? 12.239 71.003 -13.073 0.50 37.78 110 GLU A CA 1
ATOM 744 C C . GLU A 1 110 ? 12.388 70.164 -14.338 1.00 34.98 110 GLU A C 1
ATOM 745 O O . GLU A 1 110 ? 11.919 70.537 -15.438 1.00 38.42 110 GLU A O 1
ATOM 756 N N . GLN A 1 111 ? 13.107 69.036 -14.260 1.00 34.09 111 GLN A N 1
ATOM 757 C CA . GLN A 1 111 ? 13.358 68.166 -15.407 1.00 37.13 111 GLN A CA 1
ATOM 758 C C . GLN A 1 111 ? 12.092 67.475 -15.865 1.00 36.43 111 GLN A C 1
ATOM 759 O O . GLN A 1 111 ? 11.842 67.352 -17.060 1.00 37.49 111 GLN A O 1
ATOM 765 N N . THR A 1 112 ? 11.240 67.128 -14.892 1.00 36.36 112 THR A N 1
ATOM 766 C CA . THR A 1 112 ? 9.969 66.482 -15.201 1.00 39.03 112 THR A CA 1
ATOM 767 C C . THR A 1 112 ? 8.965 67.447 -15.778 1.00 37.23 112 THR A C 1
ATOM 768 O O . THR A 1 112 ? 8.237 67.111 -16.724 1.00 39.78 112 THR A O 1
ATOM 772 N N . LEU A 1 113 ? 9.041 68.667 -15.337 1.00 39.32 113 LEU A N 1
ATOM 773 C CA . LEU A 1 113 ? 8.300 69.755 -15.981 1.00 41.61 113 LEU A CA 1
ATOM 774 C C . LEU A 1 113 ? 8.620 69.952 -17.461 1.00 42.46 113 LEU A C 1
ATOM 775 O O . LEU A 1 113 ? 7.704 69.979 -18.326 1.00 43.74 113 LEU A O 1
ATOM 780 N N . ARG A 1 114 ? 9.911 69.951 -17.805 1.00 41.57 114 ARG A N 1
ATOM 781 C CA . ARG A 1 114 ? 10.347 70.045 -19.166 1.00 41.18 114 ARG A CA 1
ATOM 782 C C . ARG A 1 114 ? 9.857 68.835 -19.978 1.00 46.37 114 ARG A C 1
ATOM 783 O O . ARG A 1 114 ? 9.566 68.943 -21.171 1.00 45.37 114 ARG A O 1
ATOM 791 N N . GLN A 1 115 ? 9.859 67.663 -19.345 1.00 41.00 115 GLN A N 1
ATOM 792 C CA . GLN A 1 115 ? 9.440 66.452 -20.019 1.00 42.97 115 GLN A CA 1
ATOM 793 C C . GLN A 1 115 ? 7.911 66.540 -20.409 1.00 42.68 115 GLN A C 1
ATOM 794 O O . GLN A 1 115 ? 7.505 66.036 -21.461 1.00 45.25 115 GLN A O 1
ATOM 800 N N . ASN A 1 116 ? 7.139 67.111 -19.506 1.00 45.56 116 ASN A N 1
ATOM 801 C CA . ASN A 1 116 ? 5.665 67.211 -19.621 1.00 49.88 116 ASN A CA 1
ATOM 802 C C . ASN A 1 116 ? 5.160 68.431 -20.342 1.00 53.32 116 ASN A C 1
ATOM 803 O O . ASN A 1 116 ? 3.972 68.540 -20.575 1.00 51.94 116 ASN A O 1
ATOM 808 N N . ARG A 1 117 ? 6.069 69.348 -20.642 1.00 49.83 117 ARG A N 1
ATOM 809 C CA . ARG A 1 117 ? 5.769 70.529 -21.411 1.00 50.65 117 ARG A CA 1
ATOM 810 C C . ARG A 1 117 ? 5.239 70.223 -22.823 1.00 46.59 117 ARG A C 1
ATOM 811 O O . ARG A 1 117 ? 5.649 69.268 -23.569 1.00 48.15 117 ARG A O 1
ATOM 819 N N . LEU A 1 118 ? 4.383 71.131 -23.245 1.00 49.43 118 LEU A N 1
ATOM 820 C CA . LEU A 1 118 ? 3.821 71.053 -24.587 1.00 56.74 118 LEU A CA 1
ATOM 821 C C . LEU A 1 118 ? 4.673 71.928 -25.513 1.00 56.81 118 LEU A C 1
ATOM 822 O O . LEU A 1 118 ? 4.917 73.106 -25.195 1.00 61.10 118 LEU A O 1
ATOM 827 N N . SER A 1 119 ? 5.210 71.317 -26.568 1.00 57.29 119 SER A N 1
ATOM 828 C CA . SER A 1 119 ? 5.985 72.049 -27.581 1.00 65.47 119 SER A CA 1
ATOM 829 C C . SER A 1 119 ? 5.236 73.277 -28.201 1.00 66.16 119 SER A C 1
ATOM 830 O O . SER A 1 119 ? 5.863 74.108 -28.830 1.00 65.72 119 SER A O 1
ATOM 833 N N . SER A 1 120 ? 3.918 73.379 -27.963 1.00 66.79 120 SER A N 1
ATOM 834 C CA . SER A 1 120 ? 3.095 74.587 -28.268 1.00 70.88 120 SER A CA 1
ATOM 835 C C . SER A 1 120 ? 3.352 75.761 -27.307 1.00 65.27 120 SER A C 1
ATOM 836 O O . SER A 1 120 ? 2.883 76.879 -27.546 1.00 72.23 120 SER A O 1
ATOM 839 N N . SER A 1 121 ? 4.066 75.503 -26.213 1.00 67.17 121 SER A N 1
ATOM 840 C CA . SER A 1 121 ? 4.414 76.542 -25.248 1.00 65.78 121 SER A CA 1
ATOM 841 C C . SER A 1 121 ? 5.470 77.492 -25.843 1.00 68.93 121 SER A C 1
ATOM 842 O O . SER A 1 121 ? 6.236 77.120 -26.715 1.00 67.03 121 SER A O 1
ATOM 845 N N . LYS A 1 122 ? 5.481 78.730 -25.370 1.00 68.92 122 LYS A N 1
ATOM 846 C CA . LYS A 1 122 ? 6.462 79.736 -25.787 1.00 68.76 122 LYS A CA 1
ATOM 847 C C . LYS A 1 122 ? 7.529 79.902 -24.657 1.00 63.80 122 LYS A C 1
ATOM 848 O O . LYS A 1 122 ? 7.416 79.264 -23.566 1.00 60.28 122 LYS A O 1
ATOM 851 N N . HIS A 1 123 ? 8.545 80.748 -24.881 1.00 61.39 123 HIS A N 1
ATOM 852 C CA . HIS A 1 123 ? 9.588 80.957 -23.833 1.00 63.67 123 HIS A CA 1
ATOM 853 C C . HIS A 1 123 ? 9.004 81.654 -22.590 1.00 65.67 123 HIS A C 1
ATOM 854 O O . HIS A 1 123 ? 8.022 82.403 -22.667 1.00 67.61 123 HIS A O 1
ATOM 861 N N . GLY A 1 124 ? 9.602 81.388 -21.439 1.00 59.51 124 GLY A N 1
ATOM 862 C CA . GLY A 1 124 ? 9.246 82.099 -20.195 1.00 59.81 124 GLY A CA 1
ATOM 863 C C . GLY A 1 124 ? 9.700 83.549 -20.161 1.00 60.50 124 GLY A C 1
ATOM 864 O O . GLY A 1 124 ? 10.551 83.934 -20.942 1.00 56.93 124 GLY A O 1
ATOM 865 N N . LYS A 1 125 ? 9.123 84.348 -19.253 1.00 61.36 125 LYS A N 1
ATOM 866 C CA . LYS A 1 125 ? 9.509 85.756 -19.031 1.00 65.19 125 LYS A CA 1
ATOM 867 C C . LYS A 1 125 ? 11.002 85.731 -18.596 1.00 70.24 125 LYS A C 1
ATOM 868 O O . LYS A 1 125 ? 11.342 85.008 -17.642 1.00 62.18 125 LYS A O 1
ATOM 871 N N . ARG A 1 126 ? 11.882 86.482 -19.270 1.00 71.36 126 ARG A N 1
ATOM 872 C CA . ARG A 1 126 ? 13.348 86.441 -18.961 1.00 74.54 126 ARG A CA 1
ATOM 873 C C . ARG A 1 126 ? 13.857 87.023 -17.641 1.00 79.89 126 ARG A C 1
ATOM 874 O O . ARG A 1 126 ? 13.337 88.057 -17.153 1.00 81.67 126 ARG A O 1
ATOM 882 N N . ILE A 1 127 ? 14.915 86.399 -17.091 1.00 82.82 127 ILE A N 1
ATOM 883 C CA . ILE A 1 127 ? 15.694 87.056 -16.037 1.00 79.53 127 ILE A CA 1
ATOM 884 C C . ILE A 1 127 ? 16.179 88.353 -16.745 1.00 73.69 127 ILE A C 1
ATOM 885 O O . ILE A 1 127 ? 16.806 88.281 -17.813 1.00 73.24 127 ILE A O 1
ATOM 887 N N . PRO A 1 128 ? 15.790 89.529 -16.216 1.00 70.28 128 PRO A N 1
ATOM 888 C CA . PRO A 1 128 ? 16.226 90.804 -16.787 1.00 71.08 128 PRO A CA 1
ATOM 889 C C . PRO A 1 128 ? 17.725 91.052 -16.569 1.00 65.46 128 PRO A C 1
ATOM 890 O O . PRO A 1 128 ? 18.232 90.849 -15.453 1.00 65.17 128 PRO A O 1
ATOM 894 N N . PHE A 1 129 ? 18.401 91.572 -17.590 1.00 55.62 129 PHE A N 1
ATOM 895 C CA . PHE A 1 129 ? 19.858 91.451 -17.635 1.00 50.31 129 PHE A CA 1
ATOM 896 C C . PHE A 1 129 ? 20.489 92.108 -16.377 1.00 50.79 129 PHE A C 1
ATOM 897 O O . PHE A 1 129 ? 20.020 93.127 -15.839 1.00 54.11 129 PHE A O 1
ATOM 905 N N . PHE A 1 130 ? 21.519 91.468 -15.876 1.00 50.43 130 PHE A N 1
ATOM 906 C CA . PHE A 1 130 ? 22.391 92.064 -14.844 1.00 50.02 130 PHE A CA 1
ATOM 907 C C . PHE A 1 130 ? 21.809 92.066 -13.447 1.00 54.71 130 PHE A C 1
ATOM 908 O O . PHE A 1 130 ? 22.508 92.466 -12.527 1.00 55.75 130 PHE A O 1
ATOM 916 N N . LYS A 1 131 ? 20.578 91.556 -13.269 1.00 55.71 131 LYS A N 1
ATOM 917 C CA . LYS A 1 131 ? 19.885 91.590 -12.012 1.00 63.46 131 LYS A CA 1
ATOM 918 C C . LYS A 1 131 ? 20.641 90.652 -11.030 1.00 67.29 131 LYS A C 1
ATOM 919 O O . LYS A 1 131 ? 20.957 89.536 -11.391 1.00 60.84 131 LYS A O 1
ATOM 921 N N . LYS A 1 132 ? 20.978 91.150 -9.831 1.00 66.76 132 LYS A N 1
ATOM 922 C CA . LYS A 1 132 ? 21.721 90.364 -8.810 1.00 71.32 132 LYS A CA 1
ATOM 923 C C . LYS A 1 132 ? 20.679 89.726 -7.868 1.00 58.00 132 LYS A C 1
ATOM 924 O O . LYS A 1 132 ? 19.867 90.472 -7.330 1.00 58.29 132 LYS A O 1
ATOM 930 N N . THR A 1 133 ? 20.669 88.392 -7.714 1.00 55.39 133 THR A N 1
ATOM 931 C CA . THR A 1 133 ? 19.842 87.706 -6.707 1.00 69.83 133 THR A CA 1
ATOM 932 C C . THR A 1 133 ? 20.653 86.957 -5.639 1.00 65.22 133 THR A C 1
ATOM 933 O O . THR A 1 133 ? 21.558 86.195 -5.964 1.00 78.65 133 THR A O 1
ATOM 937 N N . GLU A 1 134 ? 20.310 87.193 -4.377 1.00 64.58 134 GLU A N 1
ATOM 938 C CA . GLU A 1 134 ? 20.820 86.403 -3.248 1.00 67.64 134 GLU A CA 1
ATOM 939 C C . GLU A 1 134 ? 20.078 85.051 -3.304 1.00 59.81 134 GLU A C 1
ATOM 940 O O . GLU A 1 134 ? 18.828 84.986 -3.413 1.00 49.20 134 GLU A O 1
ATOM 942 N N . HIS A 1 135 ? 20.882 84.002 -3.282 1.00 58.92 135 HIS A N 1
ATOM 943 C CA . HIS A 1 135 ? 20.422 82.610 -3.146 1.00 58.76 135 HIS A CA 1
ATOM 944 C C . HIS A 1 135 ? 19.783 82.468 -1.783 1.00 49.08 135 HIS A C 1
ATOM 945 O O . HIS A 1 135 ? 20.268 83.061 -0.789 1.00 50.83 135 HIS A O 1
ATOM 952 N N . VAL A 1 136 ? 18.647 81.781 -1.764 1.00 46.16 136 VAL A N 1
ATOM 953 C CA . VAL A 1 136 ? 17.839 81.562 -0.524 1.00 43.56 136 VAL A CA 1
ATOM 954 C C . VAL A 1 136 ? 17.912 80.029 -0.274 1.00 38.74 136 VAL A C 1
ATOM 955 O O . VAL A 1 136 ? 17.424 79.235 -1.094 1.00 37.22 136 VAL A O 1
ATOM 959 N N . PRO A 1 137 ? 18.551 79.633 0.795 1.00 42.05 137 PRO A N 1
ATOM 960 C CA . PRO A 1 137 ? 18.595 78.189 1.100 1.00 39.80 137 PRO A CA 1
ATOM 961 C C . PRO A 1 137 ? 17.192 77.693 1.512 1.00 35.65 137 PRO A C 1
ATOM 962 O O . PRO A 1 137 ? 16.374 78.477 1.907 1.00 35.17 137 PRO A O 1
ATOM 966 N N . PRO A 1 138 ? 16.904 76.372 1.396 1.00 33.64 138 PRO A N 1
ATOM 967 C CA . PRO A 1 138 ? 15.551 75.894 1.681 1.00 32.93 138 PRO A CA 1
ATOM 968 C C . PRO A 1 138 ? 15.170 76.072 3.134 1.00 30.94 138 PRO A C 1
ATOM 969 O O . PRO A 1 138 ? 13.956 76.238 3.453 1.00 32.64 138 PRO A O 1
ATOM 973 N N . TYR A 1 139 ? 16.170 76.037 4.011 1.00 30.83 139 TYR A N 1
ATOM 974 C CA . TYR A 1 139 ? 15.971 76.247 5.449 1.00 32.06 139 TYR A CA 1
ATOM 975 C C . TYR A 1 139 ? 16.931 77.296 6.004 1.00 34.55 139 TYR A C 1
ATOM 976 O O . TYR A 1 139 ? 18.071 77.323 5.617 1.00 37.17 139 TYR A O 1
ATOM 985 N N . ASP A 1 140 ? 16.431 78.124 6.920 1.00 32.30 140 ASP A N 1
ATOM 986 C CA . ASP A 1 140 ? 17.279 78.938 7.769 1.00 34.49 140 ASP A CA 1
ATOM 987 C C . ASP A 1 140 ? 17.285 78.418 9.200 1.00 31.39 140 ASP A C 1
ATOM 988 O O . ASP A 1 140 ? 16.226 78.117 9.725 1.00 31.84 140 ASP A O 1
ATOM 993 N N . VAL A 1 141 ? 18.474 78.377 9.822 1.00 29.57 141 VAL A N 1
ATOM 994 C CA . VAL A 1 141 ? 18.577 77.948 11.258 1.00 31.23 141 VAL A CA 1
ATOM 995 C C . VAL A 1 141 ? 18.086 79.113 12.093 1.00 29.84 141 VAL A C 1
ATOM 996 O O . VAL A 1 141 ? 18.495 80.281 11.867 1.00 32.11 141 VAL A O 1
ATOM 1000 N N . VAL A 1 142 ? 17.184 78.836 13.004 1.00 30.77 142 VAL A N 1
ATOM 1001 C CA . VAL A 1 142 ? 16.574 79.864 13.870 1.00 28.69 142 VAL A CA 1
ATOM 1002 C C . VAL A 1 142 ? 16.645 79.349 15.315 1.00 31.35 142 VAL A C 1
ATOM 1003 O O . VAL A 1 142 ? 16.921 78.167 15.532 1.00 29.40 142 VAL A O 1
ATOM 1007 N N . PRO A 1 143 ? 16.439 80.237 16.300 1.00 32.48 143 PRO A N 1
ATOM 1008 C CA . PRO A 1 143 ? 16.490 79.789 17.692 1.00 32.59 143 PRO A CA 1
ATOM 1009 C C . PRO A 1 143 ? 15.417 78.724 17.888 1.00 30.40 143 PRO A C 1
ATOM 1010 O O . PRO A 1 143 ? 14.331 78.857 17.300 1.00 27.83 143 PRO A O 1
ATOM 1014 N N . SER A 1 144 ? 15.681 77.756 18.764 1.00 31.07 144 SER A N 1
ATOM 1015 C CA . SER A 1 144 ? 14.697 76.671 19.005 1.00 28.97 144 SER A CA 1
ATOM 1016 C C . SER A 1 144 ? 13.430 77.178 19.671 1.00 29.70 144 SER A C 1
ATOM 1017 O O . SER A 1 144 ? 12.383 76.567 19.564 1.00 32.54 144 SER A O 1
ATOM 1020 N N . MET A 1 145 ? 13.510 78.297 20.360 1.00 28.41 145 MET A N 1
ATOM 1021 C CA . MET A 1 145 ? 12.335 79.013 20.886 1.00 30.50 145 MET A CA 1
ATOM 1022 C C . MET A 1 145 ? 12.427 80.427 20.350 1.00 30.05 145 MET A C 1
ATOM 1023 O O . MET A 1 145 ? 13.500 81.053 20.445 1.00 30.44 145 MET A O 1
ATOM 1028 N N . ARG A 1 146 ? 11.336 80.895 19.742 1.00 29.20 146 ARG A N 1
ATOM 1029 C CA . ARG A 1 146 ? 11.310 82.181 19.076 1.00 27.37 146 ARG A CA 1
ATOM 1030 C C . ARG A 1 146 ? 11.372 83.264 20.169 1.00 28.29 146 ARG A C 1
ATOM 1031 O O . ARG A 1 146 ? 10.590 83.220 21.114 1.00 29.53 146 ARG A O 1
ATOM 1039 N N . PRO A 1 147 ? 12.344 84.192 20.044 1.00 28.20 147 PRO A N 1
ATOM 1040 C CA . PRO A 1 147 ? 12.404 85.214 21.110 1.00 27.24 147 PRO A CA 1
ATOM 1041 C C . PRO A 1 147 ? 11.232 86.219 21.024 1.00 27.46 147 PRO A C 1
ATOM 1042 O O . PRO A 1 147 ? 10.850 86.664 19.957 1.00 27.31 147 PRO A O 1
ATOM 1046 N N . ILE A 1 148 ? 10.671 86.563 22.171 1.00 25.93 148 ILE A N 1
ATOM 1047 C CA . ILE A 1 148 ? 9.550 87.452 22.276 1.00 26.59 148 ILE A CA 1
ATOM 1048 C C . ILE A 1 148 ? 10.078 88.865 22.346 1.00 26.81 148 ILE A C 1
ATOM 1049 O O . ILE A 1 148 ? 10.869 89.184 23.238 1.00 28.77 148 ILE A O 1
ATOM 1054 N N . ILE A 1 149 ? 9.606 89.700 21.462 1.00 25.88 149 ILE A N 1
ATOM 1055 C CA . ILE A 1 149 ? 10.022 91.078 21.357 1.00 26.86 149 ILE A CA 1
ATOM 1056 C C . ILE A 1 149 ? 8.760 91.939 21.380 1.00 28.61 149 ILE A C 1
ATOM 1057 O O . ILE A 1 149 ? 7.821 91.692 20.643 1.00 26.18 149 ILE A O 1
ATOM 1062 N N . LEU A 1 150 ? 8.759 92.970 22.217 1.00 28.78 150 LEU A N 1
ATOM 1063 C CA . LEU A 1 150 ? 7.646 93.912 22.315 1.00 28.70 150 LEU A CA 1
ATOM 1064 C C . LEU A 1 150 ? 7.885 95.145 21.432 1.00 25.04 150 LEU A C 1
ATOM 1065 O O . LEU A 1 150 ? 8.985 95.718 21.445 1.00 28.49 150 LEU A O 1
ATOM 1070 N N . VAL A 1 151 ? 6.901 95.536 20.632 1.00 26.94 151 VAL A N 1
ATOM 1071 C CA . VAL A 1 151 ? 6.898 96.790 19.941 1.00 26.73 151 VAL A CA 1
ATOM 1072 C C . VAL A 1 151 ? 5.648 97.576 20.319 1.00 26.10 151 VAL A C 1
ATOM 1073 O O . VAL A 1 151 ? 4.544 97.014 20.487 1.00 27.28 151 VAL A O 1
ATOM 1077 N N . GLY A 1 152 ? 5.842 98.878 20.388 1.00 25.33 152 GLY A N 1
ATOM 1078 C CA . GLY A 1 152 ? 4.734 99.796 20.717 1.00 27.00 152 GLY A CA 1
ATOM 1079 C C . GLY A 1 152 ? 4.507 99.985 22.220 1.00 23.93 152 GLY A C 1
ATOM 1080 O O . GLY A 1 152 ? 5.075 99.241 23.041 1.00 26.55 152 GLY A O 1
ATOM 1081 N N . PRO A 1 153 ? 3.600 100.896 22.590 1.00 26.74 153 PRO A N 1
ATOM 1082 C CA . PRO A 1 153 ? 2.685 101.647 21.683 1.00 27.94 153 PRO A CA 1
ATOM 1083 C C . PRO A 1 153 ? 3.356 102.740 20.846 1.00 28.78 153 PRO A C 1
ATOM 1084 O O . PRO A 1 153 ? 2.795 103.178 19.850 1.00 27.57 153 PRO A O 1
ATOM 1088 N N . SER A 1 154 ? 4.536 103.155 21.260 1.00 29.58 154 SER A N 1
ATOM 1089 C CA . SER A 1 154 ? 5.254 104.156 20.530 1.00 30.29 154 SER A CA 1
ATOM 1090 C C . SER A 1 154 ? 6.733 103.777 20.621 1.00 31.92 154 SER A C 1
ATOM 1091 O O . SER A 1 154 ? 7.066 102.582 20.687 1.00 31.70 154 SER A O 1
ATOM 1094 N N . LEU A 1 155 ? 7.630 104.757 20.690 1.00 31.92 155 LEU A N 1
ATOM 1095 C CA . LEU A 1 155 ? 9.078 104.491 20.620 1.00 29.41 155 LEU A CA 1
ATOM 1096 C C . LEU A 1 155 ? 9.659 104.107 21.957 1.00 30.93 155 LEU A C 1
ATOM 1097 O O . LEU A 1 155 ? 9.365 104.725 22.962 1.00 31.37 155 LEU A O 1
ATOM 1102 N N . LYS A 1 156 ? 10.562 103.148 21.948 1.00 30.34 156 LYS A N 1
ATOM 1103 C CA . LYS A 1 156 ? 11.356 102.835 23.096 1.00 30.70 156 LYS A CA 1
ATOM 1104 C C . LYS A 1 156 ? 12.268 104.000 23.472 1.00 31.63 156 LYS A C 1
ATOM 1105 O O . LYS A 1 156 ? 12.623 104.863 22.641 1.00 29.21 156 LYS A O 1
ATOM 1111 N N . GLY A 1 157 ? 12.625 104.041 24.747 1.00 30.89 157 GLY A N 1
ATOM 1112 C CA . GLY A 1 157 ? 13.447 105.130 25.255 1.00 35.00 157 GLY A CA 1
ATOM 1113 C C . GLY A 1 157 ? 12.669 106.361 25.698 1.00 32.71 157 GLY A C 1
ATOM 1114 O O . GLY A 1 157 ? 13.299 107.402 26.076 1.00 31.30 157 GLY A O 1
ATOM 1115 N N . TYR A 1 158 ? 11.327 106.274 25.658 1.00 29.20 158 TYR A N 1
ATOM 1116 C CA . TYR A 1 158 ? 10.453 107.307 26.188 1.00 32.43 158 TYR A CA 1
ATOM 1117 C C . TYR A 1 158 ? 9.560 106.588 27.223 1.00 32.88 158 TYR A C 1
ATOM 1118 O O . TYR A 1 158 ? 9.339 105.375 27.191 1.00 28.98 158 TYR A O 1
ATOM 1127 N N . GLU A 1 159 ? 9.037 107.364 28.151 1.00 31.47 159 GLU A N 1
ATOM 1128 C CA . GLU A 1 159 ? 8.464 106.785 29.358 1.00 29.99 159 GLU A CA 1
ATOM 1129 C C . GLU A 1 159 ? 7.162 106.00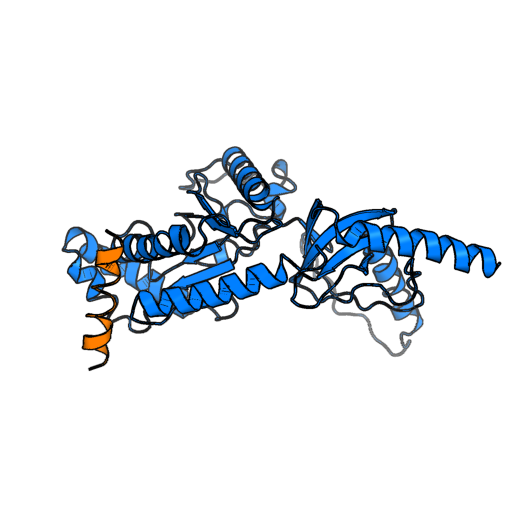7 29.099 1.00 30.04 159 GLU A C 1
ATOM 1130 O O . GLU A 1 159 ? 6.986 104.934 29.663 1.00 29.38 159 GLU A O 1
ATOM 1136 N N . VAL A 1 160 ? 6.247 106.483 28.254 1.00 29.91 160 VAL A N 1
ATOM 1137 C CA . VAL A 1 160 ? 4.963 105.754 28.072 1.00 26.15 160 VAL A CA 1
ATOM 1138 C C . VAL A 1 160 ? 5.303 104.346 27.568 1.00 28.06 160 VAL A C 1
ATOM 1139 O O . VAL A 1 160 ? 4.839 103.335 28.127 1.00 25.73 160 VAL A O 1
ATOM 1143 N N . THR A 1 161 ? 6.101 104.260 26.503 1.00 27.81 161 THR A N 1
ATOM 1144 C CA . THR A 1 161 ? 6.443 102.904 25.980 1.00 27.52 161 THR A CA 1
ATOM 1145 C C . THR A 1 161 ? 7.266 102.061 26.928 1.00 28.38 161 THR A C 1
ATOM 1146 O O . THR A 1 161 ? 6.957 100.868 27.108 1.00 28.57 161 THR A O 1
ATOM 1150 N N . ASP A 1 162 ? 8.348 102.625 27.489 1.00 26.99 162 ASP A N 1
ATOM 1151 C CA . ASP A 1 162 ? 9.227 101.876 28.368 1.00 28.02 162 ASP A CA 1
ATOM 1152 C C . ASP A 1 162 ? 8.471 101.315 29.584 1.00 28.23 162 ASP A C 1
ATOM 1153 O O . ASP A 1 162 ? 8.621 100.162 29.954 1.00 27.24 162 ASP A O 1
ATOM 1158 N N . MET A 1 163 ? 7.632 102.129 30.195 1.00 27.32 163 MET A N 1
ATOM 1159 C CA . MET A 1 163 ? 6.859 101.680 31.352 1.00 30.02 163 MET A CA 1
ATOM 1160 C C . MET A 1 163 ? 5.823 100.652 30.990 1.00 27.81 163 MET A C 1
ATOM 1161 O O . MET A 1 163 ? 5.650 99.676 31.736 1.00 27.98 163 MET A O 1
ATOM 1166 N N . MET A 1 164 ? 5.084 100.863 29.912 1.00 26.94 164 MET A N 1
ATOM 1167 C CA . MET A 1 164 ? 4.063 99.875 29.555 1.00 27.60 164 MET A CA 1
ATOM 1168 C C . MET A 1 164 ? 4.728 98.509 29.233 1.00 27.33 164 MET A C 1
ATOM 1169 O O . MET A 1 164 ? 4.182 97.442 29.584 1.00 27.19 164 MET A O 1
ATOM 1174 N N . GLN A 1 165 ? 5.826 98.545 28.496 1.00 27.58 165 GLN A N 1
ATOM 1175 C CA . GLN A 1 165 ? 6.593 97.309 28.194 1.00 28.67 165 GLN A CA 1
ATOM 1176 C C . GLN A 1 165 ? 7.164 96.637 29.440 1.00 27.59 165 GLN A C 1
ATOM 1177 O O . GLN A 1 165 ? 7.101 95.392 29.585 1.00 29.28 165 GLN A O 1
ATOM 1183 N N . LYS A 1 166 ? 7.722 97.443 30.352 1.00 27.86 166 LYS A N 1
ATOM 1184 C CA . LYS A 1 166 ? 8.207 96.918 31.625 1.00 29.01 166 LYS A CA 1
ATOM 1185 C C . LYS A 1 166 ? 7.100 96.171 32.398 1.00 28.43 166 LYS A C 1
ATOM 1186 O O . LYS A 1 166 ? 7.353 95.124 33.015 1.00 27.22 166 LYS A O 1
ATOM 1192 N N . ALA A 1 167 ? 5.895 96.736 32.447 1.00 28.31 167 ALA A N 1
ATOM 1193 C CA . ALA A 1 167 ? 4.818 96.088 33.146 1.00 30.00 167 ALA A CA 1
ATOM 1194 C C . ALA A 1 167 ? 4.562 94.698 32.583 1.00 29.59 167 ALA A C 1
ATOM 1195 O O . ALA A 1 167 ? 4.253 93.736 33.317 1.00 25.31 167 ALA A O 1
ATOM 1197 N N . LEU A 1 168 ? 4.607 94.589 31.265 1.00 27.61 168 LEU A N 1
ATOM 1198 C CA . LEU A 1 168 ? 4.403 93.278 30.651 1.00 28.81 168 LEU A CA 1
ATOM 1199 C C . LEU A 1 168 ? 5.521 92.302 30.902 1.00 28.49 168 LEU A C 1
ATOM 1200 O O . LEU A 1 168 ? 5.243 91.146 31.176 1.00 30.63 168 LEU A O 1
ATOM 1205 N N . PHE A 1 169 ? 6.785 92.702 30.807 1.00 27.64 169 PHE A N 1
ATOM 1206 C CA A PHE A 1 169 ? 7.806 91.725 31.102 0.70 29.85 169 PHE A CA 1
ATOM 1207 C CA B PHE A 1 169 ? 7.931 91.812 31.145 0.30 27.71 169 PHE A CA 1
ATOM 1208 C C . PHE A 1 169 ? 7.813 91.360 32.587 1.00 29.86 169 PHE A C 1
ATOM 1209 O O . PHE A 1 169 ? 8.085 90.195 32.907 1.00 29.13 169 PHE A O 1
ATOM 1224 N N . ASP A 1 170 ? 7.477 92.319 33.465 1.00 27.73 170 ASP A N 1
ATOM 1225 C CA . ASP A 1 170 ? 7.344 91.995 34.902 1.00 29.21 170 ASP A CA 1
ATOM 1226 C C . ASP A 1 170 ? 6.252 90.933 35.114 1.00 29.05 170 ASP A C 1
ATOM 1227 O O . ASP A 1 170 ? 6.427 90.055 35.943 1.00 30.88 170 ASP A O 1
ATOM 1232 N N . PHE A 1 171 ? 5.119 91.089 34.450 1.00 28.63 171 PHE A N 1
ATOM 1233 C CA . PHE A 1 171 ? 4.094 90.119 34.495 1.00 28.43 171 PHE A CA 1
ATOM 1234 C C . PHE A 1 171 ? 4.672 88.740 34.022 1.00 28.93 171 PHE A C 1
ATOM 1235 O O . PHE A 1 171 ? 4.524 87.725 34.720 1.00 27.84 171 PHE A O 1
ATOM 1243 N N . LEU A 1 172 ? 5.313 88.704 32.855 1.00 27.47 172 LEU A N 1
ATOM 1244 C CA . LEU A 1 172 ? 5.831 87.411 32.346 1.00 28.71 172 LEU A CA 1
ATOM 1245 C C . LEU A 1 172 ? 6.821 86.732 33.296 1.00 32.12 172 LEU A C 1
ATOM 1246 O O . LEU A 1 172 ? 6.863 85.487 33.386 1.00 29.26 172 LEU A O 1
ATOM 1251 N N . LYS A 1 173 ? 7.626 87.532 34.009 1.00 28.08 173 LYS A N 1
ATOM 1252 C CA . LYS A 1 173 ? 8.631 87.008 34.870 1.00 30.60 173 LYS A CA 1
ATOM 1253 C C . LYS A 1 173 ? 7.994 86.108 35.929 1.00 32.46 173 LYS A C 1
ATOM 1254 O O . LYS A 1 173 ? 8.523 85.055 36.268 1.00 32.32 173 LYS A O 1
ATOM 1260 N N . HIS A 1 174 ? 6.892 86.547 36.506 1.00 33.75 174 HIS A N 1
ATOM 1261 C CA . HIS A 1 174 ? 6.244 85.707 37.519 1.00 32.69 174 HIS A CA 1
ATOM 1262 C C . HIS A 1 174 ? 5.320 84.691 36.889 1.00 30.44 174 HIS A C 1
ATOM 1263 O O . HIS A 1 174 ? 5.163 83.563 37.398 1.00 29.80 174 HIS A O 1
ATOM 1270 N N . ARG A 1 175 ? 4.622 85.093 35.851 1.00 28.45 175 ARG A N 1
ATOM 1271 C CA . ARG A 1 175 ? 3.580 84.226 35.258 1.00 32.51 175 ARG A CA 1
ATOM 1272 C C . ARG A 1 175 ? 4.149 82.936 34.627 1.00 30.64 175 ARG A C 1
ATOM 1273 O O . ARG A 1 175 ? 3.515 81.875 34.708 1.00 29.14 175 ARG A O 1
ATOM 1281 N N . PHE A 1 176 ? 5.378 83.049 34.082 1.00 28.40 176 PHE A N 1
ATOM 1282 C CA . PHE A 1 176 ? 6.117 81.897 33.541 1.00 28.79 176 PHE A CA 1
ATOM 1283 C C . PHE A 1 176 ? 7.401 81.587 34.280 1.00 29.66 176 PHE A C 1
ATOM 1284 O O . PHE A 1 176 ? 8.270 80.938 33.741 1.00 28.45 176 PHE A O 1
ATOM 1292 N N . ASP A 1 177 ? 7.424 81.891 35.574 1.00 28.36 177 ASP A N 1
ATOM 1293 C CA . ASP A 1 177 ? 8.597 81.553 36.377 1.00 29.20 177 ASP A CA 1
ATOM 1294 C C . ASP A 1 177 ? 8.904 80.062 36.342 1.00 30.24 177 ASP A C 1
ATOM 1295 O O . ASP A 1 177 ? 8.027 79.229 36.542 1.00 29.54 177 ASP A O 1
ATOM 1300 N N . GLY A 1 178 ? 10.176 79.738 36.094 1.00 30.02 178 GLY A N 1
ATOM 1301 C CA . GLY A 1 178 ? 10.618 78.407 35.913 1.00 29.33 178 GLY A CA 1
ATOM 1302 C C . GLY A 1 178 ? 10.590 77.968 34.495 1.00 28.14 178 GLY A C 1
ATOM 1303 O O . GLY A 1 178 ? 11.020 76.876 34.200 1.00 33.15 178 GLY A O 1
ATOM 1304 N N . ARG A 1 179 ? 10.046 78.806 33.613 1.00 27.57 179 ARG A N 1
ATOM 1305 C CA . ARG A 1 179 ? 9.934 78.457 32.210 1.00 26.76 179 ARG A CA 1
ATOM 1306 C C . ARG A 1 179 ? 10.372 79.575 31.261 1.00 29.23 179 ARG A C 1
ATOM 1307 O O . ARG A 1 179 ? 10.088 79.601 30.048 1.00 29.77 179 ARG A O 1
ATOM 1315 N N . ILE A 1 180 ? 10.974 80.608 31.828 1.00 29.77 180 ILE A N 1
ATOM 1316 C CA . ILE A 1 180 ? 11.256 81.773 30.958 1.00 29.31 180 ILE A CA 1
ATOM 1317 C C . ILE A 1 180 ? 12.610 82.398 31.335 1.00 33.77 180 ILE A C 1
ATOM 1318 O O . ILE A 1 180 ? 13.015 82.369 32.509 1.00 30.31 180 ILE A O 1
ATOM 1323 N N . SER A 1 181 ? 13.253 82.993 30.337 1.00 30.38 181 SER A N 1
ATOM 1324 C CA . SER A 1 181 ? 14.439 83.852 30.538 1.00 33.31 181 SER A CA 1
ATOM 1325 C C . SER A 1 181 ? 14.095 85.228 29.953 1.00 31.63 181 SER A C 1
ATOM 1326 O O . SER A 1 181 ? 13.647 85.299 28.828 1.00 30.05 181 SER A O 1
ATOM 1329 N N . ILE A 1 182 ? 14.370 86.295 30.656 1.00 28.90 182 ILE A N 1
ATOM 1330 C CA . ILE A 1 182 ? 14.103 87.675 30.172 1.00 29.62 182 ILE A CA 1
ATOM 1331 C C . ILE A 1 182 ? 15.408 88.424 30.242 1.00 32.91 182 ILE A C 1
ATOM 1332 O O . ILE A 1 182 ? 16.022 88.505 31.327 1.00 31.09 182 ILE A O 1
ATOM 1337 N N . THR A 1 183 ? 15.938 88.891 29.111 1.00 30.84 183 THR A N 1
ATOM 1338 C CA . THR A 1 183 ? 17.292 89.512 29.156 1.00 31.42 183 THR A CA 1
ATOM 1339 C C . THR A 1 183 ? 17.316 90.743 28.263 1.00 31.19 183 THR A C 1
ATOM 1340 O O . THR A 1 183 ? 16.512 90.880 27.380 1.00 29.79 183 THR A O 1
ATOM 1344 N N . ARG A 1 184 ? 18.222 91.644 28.602 1.00 30.59 184 ARG A N 1
ATOM 1345 C CA A ARG A 1 184 ? 18.386 92.852 27.791 0.60 36.70 184 ARG A CA 1
ATOM 1346 C CA B ARG A 1 184 ? 18.454 92.881 27.831 0.40 34.25 184 ARG A CA 1
ATOM 1347 C C . ARG A 1 184 ? 19.388 92.583 26.678 1.00 32.63 184 ARG A C 1
ATOM 1348 O O . ARG A 1 184 ? 20.460 91.946 26.872 1.00 33.60 184 ARG A O 1
ATOM 1363 N N . VAL A 1 185 ? 19.030 93.036 25.481 1.00 32.68 185 VAL A N 1
ATOM 1364 C CA . VAL A 1 185 ? 19.949 92.851 24.397 1.00 33.49 185 VAL A CA 1
ATOM 1365 C C . VAL A 1 185 ? 20.869 94.092 24.340 1.00 44.30 185 VAL A C 1
ATOM 1366 O O . VAL A 1 185 ? 20.377 95.252 24.413 1.00 47.85 185 VAL A O 1
ATOM 1370 N N . THR A 1 186 ? 22.172 93.810 24.225 1.00 46.56 186 THR A N 1
ATOM 1371 C CA . THR A 1 186 ? 23.252 94.806 24.336 1.00 59.27 186 THR A CA 1
ATOM 1372 C C . THR A 1 186 ? 23.855 95.270 22.980 1.00 64.03 186 THR A C 1
ATOM 1373 O O . THR A 1 186 ? 24.744 96.163 22.959 1.00 59.87 186 THR A O 1
ATOM 1377 N N . ALA A 1 187 ? 23.382 94.649 21.884 1.00 56.79 187 ALA A N 1
ATOM 1378 C CA . ALA A 1 187 ? 23.754 94.993 20.517 1.00 41.32 187 ALA A CA 1
ATOM 1379 C C . ALA A 1 187 ? 22.505 95.297 19.686 1.00 46.71 187 ALA A C 1
ATOM 1380 O O . ALA A 1 187 ? 21.415 94.766 19.966 1.00 45.30 187 ALA A O 1
ATOM 1382 N N . ASP A 1 188 ? 22.651 96.131 18.654 1.00 39.31 188 ASP A N 1
ATOM 1383 C CA . ASP A 1 188 ? 21.595 96.427 17.747 1.00 38.92 188 ASP A CA 1
ATOM 1384 C C . ASP A 1 188 ? 21.341 95.253 16.781 1.00 34.24 188 ASP A C 1
ATOM 1385 O O . ASP A 1 188 ? 21.947 95.128 15.692 1.00 39.37 188 ASP A O 1
ATOM 1390 N N . ILE A 1 189 ? 20.393 94.455 17.187 1.00 34.74 189 ILE A N 1
ATOM 1391 C CA . ILE A 1 189 ? 20.055 93.223 16.492 1.00 34.92 189 ILE A CA 1
ATOM 1392 C C . ILE A 1 189 ? 19.339 93.410 15.161 1.00 35.75 189 ILE A C 1
ATOM 1393 O O . ILE A 1 189 ? 19.210 92.446 14.412 1.00 33.52 189 ILE A O 1
ATOM 1398 N N . SER A 1 190 ? 18.915 94.628 14.850 1.00 35.02 190 SER A N 1
ATOM 1399 C CA . SER A 1 190 ? 18.406 94.874 13.509 1.00 38.36 190 SER A CA 1
ATOM 1400 C C . SER A 1 190 ? 19.547 94.692 12.464 1.00 40.58 190 SER A C 1
ATOM 1401 O O . SER A 1 190 ? 19.284 94.486 11.298 1.00 40.23 190 SER A O 1
ATOM 1404 N N . LEU A 1 191 ? 20.815 94.809 12.881 1.00 37.75 191 LEU A N 1
ATOM 1405 C CA . LEU A 1 191 ? 21.933 94.583 11.958 1.00 39.60 191 LEU A CA 1
ATOM 1406 C C . LEU A 1 191 ? 22.138 93.124 11.530 1.00 38.76 191 LEU A C 1
ATOM 1407 O O . LEU A 1 191 ? 22.881 92.842 10.589 1.00 43.25 191 LEU A O 1
ATOM 1412 N N . ALA A 1 192 ? 21.500 92.186 12.214 1.00 35.55 192 ALA A N 1
ATOM 1413 C CA . ALA A 1 192 ? 21.759 90.738 12.045 1.00 36.59 192 ALA A CA 1
ATOM 1414 C C . ALA A 1 192 ? 21.090 90.095 10.825 1.00 42.81 192 ALA A C 1
ATOM 1415 O O . ALA A 1 192 ? 20.411 89.034 10.937 1.00 41.03 192 ALA A O 1
ATOM 1417 N N . LYS A 1 193 ? 21.199 90.760 9.692 1.00 43.36 193 LYS A N 1
ATOM 1418 C CA . LYS A 1 193 ? 20.577 90.277 8.452 1.00 46.07 193 LYS A CA 1
ATOM 1419 C C . LYS A 1 193 ? 21.188 88.944 8.109 1.00 44.15 193 LYS A C 1
ATOM 1420 O O . LYS A 1 193 ? 22.403 88.763 8.230 1.00 46.94 193 LYS A O 1
ATOM 1426 N N . ARG A 1 194 ? 20.337 88.022 7.670 1.00 40.42 194 ARG A N 1
ATOM 1427 C CA . ARG A 1 194 ? 20.755 86.631 7.425 1.00 49.52 194 ARG A CA 1
ATOM 1428 C C . ARG A 1 194 ? 21.950 86.634 6.477 1.00 51.65 194 ARG A C 1
ATOM 1429 O O . ARG A 1 194 ? 22.986 86.009 6.761 1.00 50.20 194 ARG A O 1
ATOM 1437 N N . SER A 1 195 ? 21.826 87.375 5.373 1.00 51.81 195 SER A N 1
ATOM 1438 C CA . SER A 1 195 ? 22.902 87.434 4.357 1.00 62.50 195 SER A CA 1
ATOM 1439 C C . SER A 1 195 ? 24.232 88.060 4.849 1.00 54.20 195 SER A C 1
ATOM 1440 O O . SER A 1 195 ? 25.321 87.640 4.408 1.00 56.11 195 SER A O 1
ATOM 1443 N N . VAL A 1 196 ? 24.142 89.076 5.723 1.00 48.54 196 VAL A N 1
ATOM 1444 C CA . VAL A 1 196 ? 25.325 89.732 6.334 1.00 50.04 196 VAL A CA 1
ATOM 1445 C C . VAL A 1 196 ? 26.047 88.815 7.334 1.00 52.10 196 VAL A C 1
ATOM 1446 O O . VAL A 1 196 ? 27.282 88.711 7.331 1.00 52.54 196 VAL A O 1
ATOM 1450 N N . LEU A 1 197 ? 25.284 88.151 8.200 1.00 55.40 197 LEU A N 1
ATOM 1451 C CA . LEU A 1 197 ? 25.875 87.198 9.169 1.00 57.65 197 LEU A CA 1
ATOM 1452 C C . LEU A 1 197 ? 26.450 85.963 8.506 1.00 53.74 197 LEU A C 1
ATOM 1453 O O . LEU A 1 197 ? 27.444 85.437 8.965 1.00 56.92 197 LEU A O 1
ATOM 1458 N N . ASN A 1 198 ? 25.810 85.501 7.444 1.00 53.62 198 ASN A N 1
ATOM 1459 C CA . ASN A 1 198 ? 26.289 84.335 6.704 1.00 58.95 198 ASN A CA 1
ATOM 1460 C C . ASN A 1 198 ? 27.569 84.548 5.879 1.00 67.97 198 ASN A C 1
ATOM 1461 O O . ASN A 1 198 ? 28.265 83.566 5.624 1.00 69.83 198 ASN A O 1
ATOM 1466 N N . ASN A 1 199 ? 27.885 85.812 5.505 1.00 64.20 199 ASN A N 1
ATOM 1467 C CA . ASN A 1 199 ? 29.153 86.215 4.793 1.00 64.62 199 ASN A CA 1
ATOM 1468 C C . ASN A 1 199 ? 29.524 87.690 5.121 1.00 65.84 199 ASN A C 1
ATOM 1469 O O . ASN A 1 199 ? 29.288 88.598 4.290 1.00 60.68 199 ASN A O 1
ATOM 1474 N N . PRO A 1 200 ? 30.080 87.952 6.323 1.00 61.12 200 PRO A N 1
ATOM 1475 C CA . PRO A 1 200 ? 30.326 89.364 6.718 1.00 62.12 200 PRO A CA 1
ATOM 1476 C C . PRO A 1 200 ? 31.284 90.179 5.811 1.00 66.80 200 PRO A C 1
ATOM 1477 O O . PRO A 1 200 ? 31.126 91.413 5.625 1.00 59.30 200 PRO A O 1
ATOM 1481 N N . SER A 1 201 ? 32.260 89.495 5.238 1.00 59.44 201 SER A N 1
ATOM 1482 C CA . SER A 1 201 ? 33.237 90.157 4.390 1.00 60.26 201 SER A CA 1
ATOM 1483 C C . SER A 1 201 ? 32.640 90.551 3.014 1.00 57.98 201 SER A C 1
ATOM 1484 O O . SER A 1 201 ? 33.258 91.370 2.278 1.00 61.48 201 SER A O 1
ATOM 1487 N N . LYS A 1 202 ? 31.503 89.938 2.638 1.00 56.37 202 LYS A N 1
ATOM 1488 C CA . LYS A 1 202 ? 30.795 90.298 1.394 1.00 58.09 202 LYS A CA 1
ATOM 1489 C C . LYS A 1 202 ? 29.904 91.546 1.550 1.00 56.77 202 LYS A C 1
ATOM 1490 O O . LYS A 1 202 ? 29.310 91.994 0.575 1.00 59.55 202 LYS A O 1
ATOM 1492 N N . HIS A 1 203 ? 29.778 92.099 2.755 1.00 49.61 203 HIS A N 1
ATOM 1493 C CA . HIS A 1 203 ? 28.853 93.207 2.955 1.00 50.19 203 HIS A CA 1
ATOM 1494 C C . HIS A 1 203 ? 29.526 94.420 3.601 1.00 46.11 203 HIS A C 1
ATOM 1495 O O . HIS A 1 203 ? 28.910 95.065 4.477 1.00 47.61 203 HIS A O 1
ATOM 1502 N N . ILE A 1 204 ? 30.768 94.684 3.266 1.00 43.78 204 ILE A N 1
ATOM 1503 C CA A ILE A 1 204 ? 31.482 95.807 3.889 0.50 44.84 204 ILE A CA 1
ATOM 1504 C CA B ILE A 1 204 ? 31.459 95.805 3.891 0.50 45.01 204 ILE A CA 1
ATOM 1505 C C . ILE A 1 204 ? 31.069 97.110 3.183 1.00 44.04 204 ILE A C 1
ATOM 1506 O O . ILE A 1 204 ? 31.336 97.280 2.013 1.00 44.71 204 ILE A O 1
ATOM 1515 N N . ILE A 1 205 ? 30.395 98.010 3.891 1.00 41.69 205 ILE A N 1
ATOM 1516 C CA . ILE A 1 205 ? 29.960 99.246 3.280 1.00 42.55 205 ILE A CA 1
ATOM 1517 C C . ILE A 1 205 ? 30.632 100.438 3.995 1.00 43.07 205 ILE A C 1
ATOM 1518 O O . ILE A 1 205 ? 30.402 100.624 5.198 1.00 44.87 205 ILE A O 1
ATOM 1523 N N . ILE A 1 206 ? 31.284 101.252 3.254 1.00 44.86 206 ILE A N 1
ATOM 1524 C CA . ILE A 1 206 ? 32.037 102.402 3.792 1.00 48.29 206 ILE A CA 1
ATOM 1525 C C . ILE A 1 206 ? 31.033 103.566 3.680 1.00 51.17 206 ILE A C 1
ATOM 1526 O O . ILE A 1 206 ? 30.721 104.002 2.592 1.00 47.09 206 ILE A O 1
ATOM 1531 N N . GLU A 1 207 ? 30.636 104.122 4.821 1.00 45.91 207 GLU A N 1
ATOM 1532 C CA . GLU A 1 207 ? 29.584 105.119 4.871 1.00 48.86 207 GLU A CA 1
ATOM 1533 C C . GLU A 1 207 ? 29.698 105.892 6.218 1.00 57.60 207 GLU A C 1
ATOM 1534 O O . GLU A 1 207 ? 30.601 105.603 6.995 1.00 58.70 207 GLU A O 1
ATOM 1540 N N . ARG A 1 208 ? 28.872 106.915 6.417 1.00 56.58 208 ARG A N 1
ATOM 1541 C CA . ARG A 1 208 ? 28.884 107.714 7.668 1.00 53.87 208 ARG A CA 1
ATOM 1542 C C . ARG A 1 208 ? 27.543 107.374 8.253 1.00 55.75 208 ARG A C 1
ATOM 1543 O O . ARG A 1 208 ? 26.511 107.450 7.580 1.00 57.52 208 ARG A O 1
ATOM 1551 N N . SER A 1 209 ? 27.518 106.864 9.480 1.00 52.73 209 SER A N 1
ATOM 1552 C CA . SER A 1 209 ? 26.302 106.450 10.043 1.00 50.84 209 SER A CA 1
ATOM 1553 C C . SER A 1 209 ? 26.30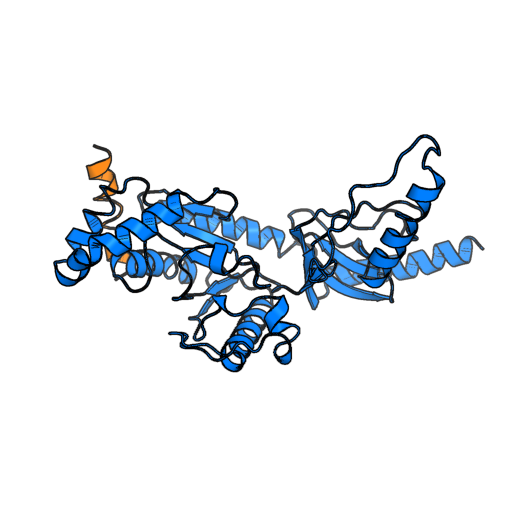7 106.548 11.596 1.00 49.47 209 SER A C 1
ATOM 1554 O O . SER A 1 209 ? 27.358 106.713 12.188 1.00 50.35 209 SER A O 1
ATOM 1557 N N . ASN A 1 210 ? 25.128 106.525 12.198 1.00 54.45 210 ASN A N 1
ATOM 1558 C CA . ASN A 1 210 ? 24.978 106.614 13.683 1.00 54.47 210 ASN A CA 1
ATOM 1559 C C . ASN A 1 210 ? 24.889 105.287 14.316 1.00 47.04 210 ASN A C 1
ATOM 1560 O O . ASN A 1 210 ? 24.438 105.153 15.455 1.00 49.75 210 ASN A O 1
ATOM 1565 N N . THR A 1 211 ? 25.264 104.247 13.588 1.00 47.26 211 THR A N 1
ATOM 1566 C CA . THR A 1 211 ? 25.324 102.900 14.190 1.00 52.26 211 THR A CA 1
ATOM 1567 C C . THR A 1 211 ? 26.195 102.914 15.494 1.00 48.39 211 THR A C 1
ATOM 1568 O O . THR A 1 211 ? 27.211 103.599 15.544 1.00 45.70 211 THR A O 1
ATOM 1572 N N . ARG A 1 212 ? 25.747 102.164 16.499 1.00 48.44 212 ARG A N 1
ATOM 1573 C CA . ARG A 1 212 ? 26.398 102.043 17.817 1.00 52.17 212 ARG A CA 1
ATOM 1574 C C . ARG A 1 212 ? 26.993 100.626 18.092 1.00 48.93 212 ARG A C 1
ATOM 1575 O O . ARG A 1 212 ? 27.768 100.482 19.032 1.00 52.15 212 ARG A O 1
ATOM 1583 N N . SER A 1 213 ? 26.609 99.618 17.313 1.00 44.21 213 SER A N 1
ATOM 1584 C CA . SER A 1 213 ? 27.171 98.254 17.442 1.00 41.45 213 SER A CA 1
ATOM 1585 C C . SER A 1 213 ? 28.027 97.798 16.296 1.00 44.76 213 SER A C 1
ATOM 1586 O O . SER A 1 213 ? 27.665 97.991 15.113 1.00 41.73 213 SER A O 1
ATOM 1589 N N . SER A 1 214 ? 29.145 97.145 16.621 1.00 42.34 214 SER A N 1
ATOM 1590 C CA . SER A 1 214 ? 29.894 96.416 15.601 1.00 43.35 214 SER A CA 1
ATOM 1591 C C . SER A 1 214 ? 29.209 95.117 15.196 1.00 41.45 214 SER A C 1
ATOM 1592 O O . SER A 1 214 ? 28.458 94.545 15.948 1.00 39.17 214 SER A O 1
ATOM 1595 N N . LEU A 1 215 ? 29.507 94.628 14.003 1.00 44.04 215 LEU A N 1
ATOM 1596 C CA . LEU A 1 215 ? 28.973 93.324 13.586 1.00 49.59 215 LEU A CA 1
ATOM 1597 C C . LEU A 1 215 ? 29.504 92.169 14.484 1.00 51.13 215 LEU A C 1
ATOM 1598 O O . LEU A 1 215 ? 28.777 91.218 14.763 1.00 46.75 215 LEU A O 1
ATOM 1603 N N . ALA A 1 216 ? 30.748 92.272 14.959 1.00 43.00 216 ALA A N 1
ATOM 1604 C CA . ALA A 1 216 ? 31.193 91.309 15.946 1.00 46.22 216 ALA A CA 1
ATOM 1605 C C . ALA A 1 216 ? 30.329 91.315 17.204 1.00 38.99 216 ALA A C 1
ATOM 1606 O O . ALA A 1 216 ? 30.061 90.274 17.759 1.00 38.43 216 ALA A O 1
ATOM 1608 N N . GLU A 1 217 ? 29.914 92.493 17.674 1.00 39.03 217 GLU A N 1
ATOM 1609 C CA . GLU A 1 217 ? 29.090 92.586 18.841 1.00 38.42 217 GLU A CA 1
ATOM 1610 C C . GLU A 1 217 ? 27.713 91.990 18.571 1.00 39.73 217 GLU A C 1
ATOM 1611 O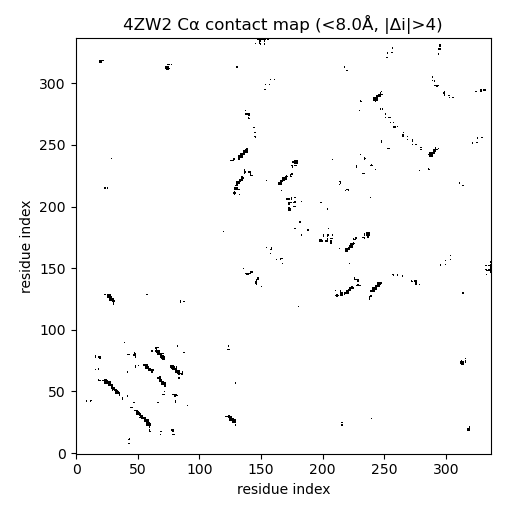 O . GLU A 1 217 ? 27.145 91.296 19.398 1.00 38.22 217 GLU A O 1
ATOM 1617 N N . VAL A 1 218 ? 27.165 92.299 17.398 1.00 37.52 218 VAL A N 1
ATOM 1618 C CA . VAL A 1 218 ? 25.891 91.805 17.002 1.00 37.87 218 VAL A CA 1
ATOM 1619 C C . VAL A 1 218 ? 25.929 90.260 16.934 1.00 35.97 218 VAL A C 1
ATOM 1620 O O . VAL A 1 218 ? 25.011 89.565 17.433 1.00 35.71 218 VAL A O 1
ATOM 1624 N N . GLN A 1 219 ? 26.978 89.750 16.350 1.00 38.38 219 GLN A N 1
ATOM 1625 C CA . GLN A 1 219 ? 27.153 88.283 16.220 1.00 43.68 219 GLN A CA 1
ATOM 1626 C C . GLN A 1 219 ? 27.202 87.542 17.607 1.00 41.26 219 GLN A C 1
ATOM 1627 O O . GLN A 1 219 ? 26.552 86.539 17.783 1.00 34.73 219 GLN A O 1
ATOM 1633 N N . SER A 1 220 ? 27.910 88.098 18.573 1.00 39.88 220 SER A N 1
ATOM 1634 C CA . SER A 1 220 ? 27.927 87.591 19.943 1.00 38.57 220 SER A CA 1
ATOM 1635 C C . SER A 1 220 ? 26.561 87.605 20.545 1.00 36.89 220 SER A C 1
ATOM 1636 O O . SER A 1 220 ? 26.163 86.626 21.215 1.00 34.54 220 SER A O 1
ATOM 1639 N N . GLU A 1 221 ? 25.786 88.671 20.323 1.00 35.18 221 GLU A N 1
ATOM 1640 C CA . GLU A 1 221 ? 24.444 88.732 20.831 1.00 34.43 221 GLU A CA 1
ATOM 1641 C C . GLU A 1 221 ? 23.500 87.686 20.231 1.00 34.81 221 GLU A C 1
ATOM 1642 O O . GLU A 1 221 ? 22.726 87.076 20.924 1.00 32.58 221 GLU A O 1
ATOM 1648 N N . ILE A 1 222 ? 23.537 87.501 18.919 1.00 34.31 222 ILE A N 1
ATOM 1649 C CA . ILE A 1 222 ? 22.784 86.476 18.262 1.00 35.50 222 ILE A CA 1
ATOM 1650 C C . ILE A 1 222 ? 23.115 85.068 18.812 1.00 35.56 222 ILE A C 1
ATOM 1651 O O . ILE A 1 222 ? 22.194 84.292 19.172 1.00 31.74 222 ILE A O 1
ATOM 1656 N N . GLU A 1 223 ? 24.387 84.792 18.996 1.00 34.68 223 GLU A N 1
ATOM 1657 C CA . GLU A 1 223 ? 24.830 83.527 19.610 1.00 39.76 223 GLU A CA 1
ATOM 1658 C C . GLU A 1 223 ? 24.244 83.348 21.036 1.00 39.34 223 GLU A C 1
ATOM 1659 O O . GLU A 1 223 ? 23.801 82.254 21.414 1.00 34.25 223 GLU A O 1
ATOM 1665 N N . ARG A 1 224 ? 24.287 84.409 21.814 1.00 34.57 224 ARG A N 1
ATOM 1666 C CA . ARG A 1 224 ? 23.728 84.380 23.165 1.00 35.76 224 ARG A CA 1
ATOM 1667 C C . ARG A 1 224 ? 22.223 84.052 23.143 1.00 35.06 224 ARG A C 1
ATOM 1668 O O . ARG A 1 224 ? 21.766 83.269 23.995 1.00 31.29 224 ARG A O 1
ATOM 1676 N N . ILE A 1 225 ? 21.469 84.667 22.226 1.00 32.46 225 ILE A N 1
ATOM 1677 C CA . ILE A 1 225 ? 20.027 84.450 22.091 1.00 30.81 225 ILE A CA 1
ATOM 1678 C C . ILE A 1 225 ? 19.746 82.985 21.747 1.00 32.38 225 ILE A C 1
ATOM 1679 O O . ILE A 1 225 ? 18.882 82.352 22.376 1.00 30.94 225 ILE A O 1
ATOM 1684 N N . PHE A 1 226 ? 20.458 82.448 20.764 1.00 33.52 226 PHE A N 1
ATOM 1685 C CA . PHE A 1 226 ? 20.306 81.021 20.365 1.00 34.70 226 PHE A CA 1
ATOM 1686 C C . PHE A 1 226 ? 20.559 80.115 21.554 1.00 36.77 226 PHE A C 1
ATOM 1687 O O . PHE A 1 226 ? 19.790 79.173 21.788 1.00 37.67 226 PHE A O 1
ATOM 1695 N N . GLU A 1 227 ? 21.627 80.385 22.317 1.00 34.09 227 GLU A N 1
ATOM 1696 C CA . GLU A 1 227 ? 21.927 79.585 23.45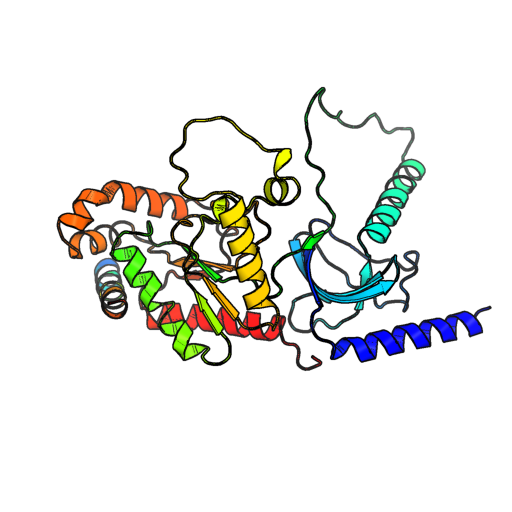1 1.00 35.37 227 GLU A CA 1
ATOM 1697 C C . GLU A 1 227 ? 20.852 79.646 24.551 1.00 36.24 227 GLU A C 1
ATOM 1698 O O . GLU A 1 227 ? 20.597 78.634 25.195 1.00 35.09 227 GLU A O 1
ATOM 1704 N N . LEU A 1 228 ? 20.310 80.808 24.846 1.00 32.39 228 LEU A N 1
ATOM 1705 C CA . LEU A 1 228 ? 19.197 80.905 25.819 1.00 37.98 228 LEU A CA 1
ATOM 1706 C C . LEU A 1 228 ? 18.006 79.984 25.434 1.00 37.48 228 LEU A C 1
ATOM 1707 O O . LEU A 1 228 ? 17.287 79.508 26.313 1.00 36.44 228 LEU A O 1
ATOM 1712 N N . ALA A 1 229 ? 17.780 79.813 24.131 1.00 34.25 229 ALA A N 1
ATOM 1713 C CA . ALA A 1 229 ? 16.649 79.066 23.628 1.00 33.13 229 ALA A CA 1
ATOM 1714 C C . ALA A 1 229 ? 16.886 77.594 23.483 1.00 36.96 229 ALA A C 1
ATOM 1715 O O . ALA A 1 229 ? 15.942 76.849 23.309 1.00 35.42 229 ALA A O 1
ATOM 1717 N N . ARG A 1 230 ? 18.117 77.137 23.627 1.00 36.85 230 ARG A N 1
ATOM 1718 C CA . ARG A 1 230 ? 18.453 75.757 23.286 1.00 38.63 230 ARG A CA 1
ATOM 1719 C C . ARG A 1 230 ? 17.758 74.735 24.164 1.00 38.42 230 ARG A C 1
ATOM 1720 O O . ARG A 1 230 ? 17.440 73.659 23.654 1.00 37.91 230 ARG A O 1
ATOM 1728 N N . THR A 1 231 ? 17.500 75.045 25.441 1.00 36.20 231 THR A N 1
ATOM 1729 C CA . THR A 1 231 ? 16.830 74.052 26.294 1.00 41.04 231 THR A CA 1
ATOM 1730 C C . THR A 1 231 ? 15.284 74.208 26.298 1.00 34.89 231 THR A C 1
ATOM 1731 O O . THR A 1 231 ? 14.601 73.582 27.134 1.00 34.53 231 THR A O 1
ATOM 1735 N N . LEU A 1 232 ? 14.767 74.954 25.322 1.00 31.00 232 LEU A N 1
ATOM 1736 C CA . LEU A 1 232 ? 13.366 75.175 25.045 1.00 32.52 232 LEU A CA 1
ATOM 1737 C C . LEU A 1 232 ? 12.590 75.920 26.166 1.00 33.67 232 LEU A C 1
ATOM 1738 O O . LEU A 1 232 ? 11.396 75.725 26.317 1.00 34.61 232 LEU A O 1
ATOM 1743 N N . GLN A 1 233 ? 13.263 76.752 26.957 1.00 28.07 233 GLN A N 1
ATOM 1744 C CA . GLN A 1 233 ? 12.568 77.741 27.786 1.00 31.66 233 GLN A CA 1
ATOM 1745 C C . GLN A 1 233 ? 12.101 78.918 26.889 1.00 28.34 233 GLN A C 1
ATOM 1746 O O . GLN A 1 233 ? 12.686 79.166 25.860 1.00 28.86 233 GLN A O 1
ATOM 1752 N N . LEU A 1 234 ? 11.054 79.606 27.315 1.00 27.36 234 LEU A N 1
ATOM 1753 C CA . LEU A 1 234 ? 10.625 80.777 26.654 1.00 26.63 234 LEU A CA 1
ATOM 1754 C C . LEU A 1 234 ? 11.764 81.802 26.814 1.00 28.94 234 LEU A C 1
ATOM 1755 O O . LEU A 1 234 ? 12.422 81.882 27.840 1.00 29.84 234 LEU A O 1
ATOM 1760 N N . VAL A 1 235 ? 11.939 82.586 25.784 1.00 26.94 235 VAL A N 1
ATOM 1761 C CA . VAL A 1 235 ? 12.954 83.623 25.774 1.00 28.80 235 VAL A CA 1
ATOM 1762 C C . VAL A 1 235 ? 12.260 84.954 25.423 1.00 26.31 235 VAL A C 1
ATOM 1763 O O . VAL A 1 235 ? 11.600 85.068 24.375 1.00 29.26 235 VAL A O 1
ATOM 1767 N N . ALA A 1 236 ? 12.421 85.935 26.291 1.00 27.80 236 ALA A N 1
ATOM 1768 C CA . ALA A 1 236 ? 11.989 87.293 25.991 1.00 29.34 236 ALA A CA 1
ATOM 1769 C C . ALA A 1 236 ? 13.151 88.249 26.036 1.00 28.03 236 ALA A C 1
ATOM 1770 O O . ALA A 1 236 ? 14.061 88.111 26.886 1.00 26.89 236 ALA A O 1
ATOM 1772 N N . LEU A 1 237 ? 13.156 89.167 25.068 1.00 28.18 237 LEU A N 1
ATOM 1773 C CA . LEU A 1 237 ? 14.219 90.119 24.924 1.00 27.49 237 LEU A CA 1
ATOM 1774 C C . LEU A 1 237 ? 13.741 91.569 25.068 1.00 25.85 237 LEU A C 1
ATOM 1775 O O . LEU A 1 237 ? 12.803 91.971 24.398 1.00 28.67 237 LEU A O 1
ATOM 1780 N N . ASP A 1 238 ? 14.410 92.299 25.926 1.00 27.68 238 ASP A N 1
ATOM 1781 C CA . ASP A 1 238 ? 14.306 93.770 25.920 1.00 33.17 238 ASP A CA 1
ATOM 1782 C C . ASP A 1 238 ? 15.345 94.305 24.903 1.00 32.16 238 ASP A C 1
ATOM 1783 O O . ASP A 1 238 ? 16.539 94.331 25.177 1.00 34.73 238 ASP A O 1
ATOM 1788 N N . ALA A 1 239 ? 14.890 94.546 23.674 1.00 29.74 239 ALA A N 1
ATOM 1789 C CA . ALA A 1 239 ? 15.742 94.938 22.563 1.00 32.13 239 ALA A CA 1
ATOM 1790 C C . ALA A 1 239 ? 15.410 96.377 22.268 1.00 31.37 239 ALA A C 1
ATOM 1791 O O . ALA A 1 239 ? 14.450 96.685 21.582 1.00 30.41 239 ALA A O 1
ATOM 1793 N N . ASP A 1 240 ? 16.180 97.291 22.813 1.00 32.35 240 ASP A N 1
ATOM 1794 C CA . ASP A 1 240 ? 15.757 98.676 22.709 1.00 37.41 240 ASP A CA 1
ATOM 1795 C C . ASP A 1 240 ? 15.843 99.363 21.404 1.00 36.22 240 ASP A C 1
ATOM 1796 O O . ASP A 1 240 ? 15.368 100.474 21.298 1.00 33.67 240 ASP A O 1
ATOM 1801 N N . THR A 1 241 ? 16.488 98.766 20.411 1.00 33.70 241 THR A N 1
ATOM 1802 C CA . THR A 1 241 ? 16.543 99.348 19.111 1.00 34.71 241 THR A CA 1
ATOM 1803 C C . THR A 1 241 ? 15.399 98.971 18.179 1.00 33.16 241 THR A C 1
ATOM 1804 O O . THR A 1 241 ? 15.286 99.511 17.073 1.00 32.95 241 THR A O 1
ATOM 1808 N N . ILE A 1 242 ? 14.635 97.993 18.564 1.00 30.47 242 ILE A N 1
ATOM 1809 C CA . ILE A 1 242 ? 13.583 97.416 17.768 1.00 30.70 242 ILE A CA 1
ATOM 1810 C C . ILE A 1 242 ? 12.216 98.025 18.085 1.00 30.70 242 ILE A C 1
ATOM 1811 O O . ILE A 1 242 ? 11.539 97.752 19.105 1.00 31.68 242 ILE A O 1
ATOM 1816 N N . ASN A 1 243 ? 11.800 98.905 17.206 1.00 28.90 243 ASN A N 1
ATOM 1817 C CA . ASN A 1 243 ? 10.473 99.546 17.330 1.00 31.85 243 ASN A CA 1
ATOM 1818 C C . ASN A 1 243 ? 9.449 99.131 16.316 1.00 34.96 243 ASN A C 1
ATOM 1819 O O . ASN A 1 243 ? 8.329 99.602 16.365 1.00 34.68 243 ASN A O 1
ATOM 1824 N N . HIS A 1 244 ? 9.844 98.321 15.322 1.00 31.02 244 HIS A N 1
ATOM 1825 C CA . HIS A 1 244 ? 8.974 97.996 14.155 1.00 31.76 244 HIS A CA 1
ATOM 1826 C C . HIS A 1 244 ? 9.385 96.604 13.642 1.00 30.83 244 HIS A C 1
ATOM 1827 O O . HIS A 1 244 ? 10.583 96.305 13.616 1.00 31.43 244 HIS A O 1
ATOM 1834 N N . PRO A 1 245 ? 8.419 95.730 13.354 1.00 31.42 245 PRO A N 1
ATOM 1835 C CA . PRO A 1 245 ? 8.767 94.331 12.995 1.00 33.14 245 PRO A CA 1
ATOM 1836 C C . PRO A 1 245 ? 9.638 94.191 11.725 1.00 31.64 245 PRO A C 1
ATOM 1837 O O . PRO A 1 245 ? 10.397 93.190 11.605 1.00 32.02 245 PRO A O 1
ATOM 1841 N N . ALA A 1 246 ? 9.609 95.206 10.867 1.00 32.38 246 ALA A N 1
ATOM 1842 C CA . ALA A 1 246 ? 10.397 95.151 9.642 1.00 36.05 246 ALA A CA 1
ATOM 1843 C C . ALA A 1 246 ? 11.884 95.193 9.955 1.00 40.17 246 ALA A C 1
ATOM 1844 O O . ALA A 1 246 ? 12.653 94.823 9.102 1.00 34.60 246 ALA A O 1
ATOM 1846 N N . GLN A 1 247 ? 12.271 95.695 11.129 1.00 30.48 247 GLN A N 1
ATOM 1847 C CA . GLN A 1 247 ? 13.633 95.753 11.532 1.00 35.47 247 GLN A CA 1
ATOM 1848 C C . GLN A 1 247 ? 14.221 94.387 11.745 1.00 34.28 247 GLN A C 1
ATOM 1849 O O . GLN A 1 247 ? 15.425 94.281 11.759 1.00 36.73 247 GLN A O 1
ATOM 1855 N N . LEU A 1 248 ? 13.386 93.383 11.967 1.00 31.56 248 LEU A N 1
ATOM 1856 C CA . LEU A 1 248 ? 13.878 92.017 12.199 1.00 33.97 248 LEU A CA 1
ATOM 1857 C C . LEU A 1 248 ? 13.516 90.981 11.131 1.00 38.24 248 LEU A C 1
ATOM 1858 O O . LEU A 1 248 ? 13.979 89.815 11.220 1.00 34.38 248 LEU A O 1
ATOM 1863 N N . SER A 1 249 ? 12.622 91.350 10.222 1.00 33.90 249 SER A N 1
ATOM 1864 C CA . SER A 1 249 ? 12.126 90.404 9.243 1.00 40.71 249 SER A CA 1
ATOM 1865 C C . SER A 1 249 ? 13.265 89.817 8.326 1.00 39.84 249 SER A C 1
ATOM 1866 O O . SER A 1 249 ? 13.106 88.679 7.903 1.00 38.46 249 SER A O 1
ATOM 1869 N N . LYS A 1 250 ? 14.386 90.507 8.084 1.00 37.62 250 LYS A N 1
ATOM 1870 C CA . LYS A 1 250 ? 15.465 89.912 7.314 1.00 42.46 250 LYS A CA 1
ATOM 1871 C C . LYS A 1 250 ? 16.562 89.240 8.180 1.00 37.98 250 LYS A C 1
ATOM 1872 O O . LYS A 1 250 ? 17.557 88.795 7.663 1.00 39.74 250 LYS A O 1
ATOM 1876 N N . THR A 1 251 ? 16.308 89.080 9.484 1.00 32.61 251 THR A N 1
ATOM 1877 C CA . THR A 1 251 ? 17.219 88.377 10.357 1.00 35.39 251 THR A CA 1
ATOM 1878 C C . THR A 1 251 ? 16.759 86.919 10.445 1.00 32.51 251 THR A C 1
ATOM 1879 O O . THR A 1 251 ? 15.658 86.566 9.968 1.00 35.75 251 THR A O 1
ATOM 1883 N N . SER A 1 252 ? 17.567 86.124 11.099 1.00 34.59 252 SER A N 1
ATOM 1884 C CA . SER A 1 252 ? 17.140 84.699 11.281 1.00 35.53 252 SER A CA 1
ATOM 1885 C C . SER A 1 252 ? 16.785 84.505 12.760 1.00 33.81 252 SER A C 1
ATOM 1886 O O . SER A 1 252 ? 16.687 83.379 13.199 1.00 30.41 252 SER A O 1
ATOM 1889 N N . LEU A 1 253 ? 16.444 85.596 13.451 1.00 33.04 253 LEU A N 1
ATOM 1890 C CA . LEU A 1 253 ? 15.860 85.480 14.827 1.00 30.22 253 LEU A CA 1
ATOM 1891 C C . LEU A 1 253 ? 14.448 84.923 14.915 1.00 30.27 253 LEU A C 1
ATOM 1892 O O . LEU A 1 253 ? 14.094 84.288 15.897 1.00 28.39 253 LEU A O 1
ATOM 1897 N N . ALA A 1 254 ? 13.640 85.121 13.882 1.00 26.78 254 ALA A N 1
ATOM 1898 C CA . ALA A 1 254 ? 12.221 84.696 13.835 1.00 28.89 254 ALA A CA 1
ATOM 1899 C C . ALA A 1 254 ? 11.493 85.017 15.113 1.00 27.63 254 ALA A C 1
ATOM 1900 O O . ALA A 1 254 ? 10.909 84.124 15.755 1.00 28.66 254 ALA A O 1
ATOM 1902 N N . PRO A 1 255 ? 11.565 86.317 15.550 1.00 27.90 255 PRO A N 1
ATOM 1903 C CA . PRO A 1 255 ? 10.899 86.594 16.832 1.00 26.63 255 PRO A CA 1
ATOM 1904 C C . PRO A 1 255 ? 9.370 86.395 16.816 1.00 26.92 255 PRO A C 1
ATOM 1905 O O . PRO A 1 255 ? 8.734 86.435 15.760 1.00 27.91 255 PRO A O 1
ATOM 1909 N N . ILE A 1 256 ? 8.811 86.261 18.002 1.00 24.96 256 ILE A N 1
ATOM 1910 C CA . ILE A 1 256 ? 7.383 86.478 18.255 1.00 28.91 256 ILE A CA 1
ATOM 1911 C C . ILE A 1 256 ? 7.276 87.977 18.516 1.00 29.00 256 ILE A C 1
ATOM 1912 O O . ILE A 1 256 ? 7.833 88.491 19.515 1.00 28.24 256 ILE A O 1
ATOM 1917 N N . ILE A 1 257 ? 6.600 88.667 17.615 1.00 27.87 257 ILE A N 1
ATOM 1918 C CA . ILE A 1 257 ? 6.459 90.106 17.753 1.00 28.54 257 ILE A CA 1
ATOM 1919 C C . ILE A 1 257 ? 5.137 90.394 18.442 1.00 25.69 257 ILE A C 1
ATOM 1920 O O . ILE A 1 257 ? 4.059 90.039 17.904 1.00 26.98 257 ILE A O 1
ATOM 1925 N N . VAL A 1 258 ? 5.202 91.062 19.605 1.00 27.06 258 VAL A N 1
ATOM 1926 C CA . VAL A 1 258 ? 4.040 91.409 20.389 1.00 27.14 258 VAL A CA 1
ATOM 1927 C C . VAL A 1 258 ? 3.826 92.954 20.215 1.00 29.67 258 VAL A C 1
ATOM 1928 O O . VAL A 1 258 ? 4.692 93.739 20.554 1.00 27.85 258 VAL A O 1
ATOM 1932 N N . TYR A 1 259 ? 2.709 93.344 19.642 1.00 27.85 259 TYR A N 1
ATOM 1933 C CA . TYR A 1 259 ? 2.387 94.751 19.381 1.00 26.65 259 TYR A CA 1
ATOM 1934 C C . TYR A 1 259 ? 1.461 95.252 20.484 1.00 27.60 259 TYR A C 1
ATOM 1935 O O . TYR A 1 259 ? 0.276 94.813 20.587 1.00 26.26 259 TYR A O 1
ATOM 1944 N N . ILE A 1 260 ? 1.973 96.150 21.339 1.00 26.40 260 ILE A N 1
ATOM 1945 C CA . ILE A 1 260 ? 1.080 96.842 22.268 1.00 28.27 260 ILE A CA 1
ATOM 1946 C C . ILE A 1 260 ? 0.489 98.052 21.555 1.00 26.18 260 ILE A C 1
ATOM 1947 O O . ILE A 1 260 ? 1.223 98.966 21.128 1.00 26.83 260 ILE A O 1
ATOM 1952 N N . LYS A 1 261 ? -0.798 98.016 21.306 1.00 27.58 261 LYS A N 1
ATOM 1953 C CA . LYS A 1 261 ? -1.449 98.905 20.397 1.00 28.56 261 LYS A CA 1
ATOM 1954 C C . LYS A 1 261 ? -2.416 99.804 21.170 1.00 31.56 261 LYS A C 1
ATOM 1955 O O . LYS A 1 261 ? -3.354 99.317 21.720 1.00 28.89 261 LYS A O 1
ATOM 1961 N N . ILE A 1 262 ? -2.135 101.093 21.185 1.00 27.45 262 ILE A N 1
ATOM 1962 C CA . ILE A 1 262 ? -3.112 102.069 21.642 1.00 28.53 262 ILE A CA 1
ATOM 1963 C C . ILE A 1 262 ? -3.888 102.559 20.440 1.00 28.94 262 ILE A C 1
ATOM 1964 O O . ILE A 1 262 ? -3.390 103.310 19.603 1.00 29.02 262 ILE A O 1
ATOM 1969 N N . THR A 1 263 ? -5.097 102.034 20.277 1.00 28.97 263 THR A N 1
ATOM 1970 C CA . THR A 1 263 ? -5.854 102.292 19.072 1.00 30.02 263 THR A CA 1
ATOM 1971 C C . THR A 1 263 ? -6.145 103.748 18.817 1.00 33.20 263 THR A C 1
ATOM 1972 O O . THR A 1 263 ? -6.131 104.175 17.685 1.00 33.30 263 THR A O 1
ATOM 1976 N N . SER A 1 264 ? -6.409 104.511 19.864 1.00 32.60 264 SER A N 1
ATOM 1977 C CA . SER A 1 264 ? -6.740 105.950 19.698 1.00 32.25 264 SER A CA 1
ATOM 1978 C C . SER A 1 264 ? -5.505 106.841 19.882 1.00 36.45 264 SER A C 1
ATOM 1979 O O . SER A 1 264 ? -4.953 106.910 20.946 1.00 30.29 264 SER A O 1
ATOM 1982 N N . PRO A 1 265 ? -5.085 107.557 18.838 1.00 39.51 265 PRO A N 1
ATOM 1983 C CA . PRO A 1 265 ? -3.909 108.432 19.063 1.00 37.89 265 PRO A CA 1
ATOM 1984 C C . PRO A 1 265 ? -4.229 109.589 20.034 1.00 36.57 265 PRO A C 1
ATOM 1985 O O . PRO A 1 265 ? -3.337 110.134 20.642 1.00 33.19 265 PRO A O 1
ATOM 1989 N N . LYS A 1 266 ? -5.480 109.965 20.192 1.00 31.95 266 LYS A N 1
ATOM 1990 C CA . LYS A 1 266 ? -5.832 110.964 21.192 1.00 36.55 266 LYS A CA 1
ATOM 1991 C C . LYS A 1 266 ? -5.525 110.481 22.629 1.00 31.05 266 LYS A C 1
ATOM 1992 O O . LYS A 1 266 ? -5.025 111.238 23.485 1.00 30.44 266 LYS A O 1
ATOM 1998 N N . VAL A 1 267 ? -5.763 109.178 22.882 1.00 28.77 267 VAL A N 1
ATOM 1999 C CA . VAL A 1 267 ? -5.373 108.595 24.095 1.00 27.49 267 VAL A CA 1
ATOM 2000 C C . VAL A 1 267 ? -3.838 108.620 24.308 1.00 31.26 267 VAL A C 1
ATOM 2001 O O . VAL A 1 267 ? -3.357 109.050 25.353 1.00 27.43 267 VAL A O 1
ATOM 2005 N N . LEU A 1 268 ? -3.077 108.179 23.328 1.00 29.65 268 LEU A N 1
ATOM 2006 C CA . LEU A 1 268 ? -1.612 108.230 23.417 1.00 29.86 268 LEU A CA 1
ATOM 2007 C C . LEU A 1 268 ? -1.115 109.672 23.714 1.00 27.96 268 LEU A C 1
ATOM 2008 O O . LEU A 1 268 ? -0.180 109.802 24.540 1.00 27.96 268 LEU A O 1
ATOM 2013 N N . GLN A 1 269 ? -1.681 110.688 23.040 1.00 26.92 269 GLN A N 1
ATOM 2014 C CA A GLN A 1 269 ? -1.269 112.056 23.233 0.50 30.04 269 GLN A CA 1
ATOM 2015 C CA B GLN A 1 269 ? -1.292 112.061 23.228 0.50 30.63 269 GLN A CA 1
ATOM 2016 C C . GLN A 1 269 ? -1.460 112.441 24.713 1.00 31.82 269 GLN A C 1
ATOM 2017 O O . GLN A 1 269 ? -0.591 113.046 25.312 1.00 32.60 269 GLN A O 1
ATOM 2028 N N . ARG A 1 270 ? -2.602 112.105 25.264 1.00 28.46 270 ARG A N 1
ATOM 2029 C CA . ARG A 1 270 ? -2.872 112.429 26.683 1.00 29.74 270 ARG A CA 1
ATOM 2030 C C . ARG A 1 270 ? -1.989 111.683 27.653 1.00 29.08 270 ARG A C 1
ATOM 2031 O O . ARG A 1 270 ? -1.604 112.196 28.683 1.00 28.04 270 ARG A O 1
ATOM 2039 N N . LEU A 1 271 ? -1.663 110.427 27.353 1.00 28.20 271 LEU A N 1
ATOM 2040 C CA . LEU A 1 271 ? -0.717 109.660 28.153 1.00 28.80 271 LEU A CA 1
ATOM 2041 C C . LEU A 1 271 ? 0.676 110.266 28.155 1.00 29.35 271 LEU A C 1
ATOM 2042 O O . LEU A 1 271 ? 1.301 110.348 29.195 1.00 27.92 271 LEU A O 1
ATOM 2047 N N . ILE A 1 272 ? 1.180 110.630 26.991 1.00 27.75 272 ILE A N 1
ATOM 2048 C CA . ILE A 1 272 ? 2.450 111.301 26.874 1.00 29.57 272 ILE A CA 1
ATOM 2049 C C . ILE A 1 272 ? 2.411 112.613 27.672 1.00 31.67 272 ILE A C 1
ATOM 2050 O O . ILE A 1 272 ? 3.291 112.892 28.452 1.00 30.18 272 ILE A O 1
ATOM 2055 N N . LYS A 1 273 ? 1.356 113.399 27.519 1.00 28.61 273 LYS A N 1
ATOM 2056 C CA . LYS A 1 273 ? 1.244 114.623 28.316 1.00 33.00 273 LYS A CA 1
ATOM 2057 C C . LYS A 1 273 ? 1.239 114.374 29.807 1.00 29.21 273 LYS A C 1
ATOM 2058 O O . LYS A 1 273 ? 1.712 115.241 30.523 1.00 31.16 273 LYS A O 1
ATOM 2064 N N . SER A 1 274 ? 0.697 113.249 30.256 1.00 29.44 274 SER A N 1
ATOM 2065 C CA . SER A 1 274 ? 0.646 112.882 31.713 1.00 29.69 274 SER A CA 1
ATOM 2066 C C . SER A 1 274 ? 2.054 112.768 32.286 1.00 32.29 274 SER A C 1
ATOM 2067 O O . SER A 1 274 ? 2.252 112.950 33.489 1.00 30.99 274 SER A O 1
ATOM 2070 N N . ARG A 1 275 ? 3.036 112.550 31.410 1.00 31.23 275 ARG A N 1
ATOM 2071 C CA . ARG A 1 275 ? 4.446 112.419 31.837 1.00 31.44 275 ARG A CA 1
ATOM 2072 C C . ARG A 1 275 ? 5.160 113.711 32.054 1.00 37.02 275 ARG A C 1
ATOM 2073 O O . ARG A 1 275 ? 6.264 113.688 32.532 1.00 34.14 275 ARG A O 1
ATOM 2081 N N . GLY A 1 276 ? 4.552 114.845 31.689 1.00 35.13 276 GLY A N 1
ATOM 2082 C CA . GLY A 1 276 ? 5.212 116.081 31.824 1.00 38.90 276 GLY A CA 1
ATOM 2083 C C . GLY A 1 276 ? 5.984 116.561 30.621 1.00 39.42 276 GLY A C 1
ATOM 2084 O O . GLY A 1 276 ? 6.137 115.893 29.641 1.00 35.97 276 GLY A O 1
ATOM 2085 N N . LYS A 1 277 ? 6.396 117.796 30.724 1.00 38.62 277 LYS A N 1
ATOM 2086 C CA . LYS A 1 277 ? 6.896 118.604 29.584 1.00 42.45 277 LYS A CA 1
ATOM 2087 C C . LYS A 1 277 ? 8.151 117.958 28.989 1.00 41.07 277 LYS A C 1
ATOM 2088 O O . LYS A 1 277 ? 8.348 117.952 27.807 1.00 40.41 277 LYS A O 1
ATOM 2091 N N . SER A 1 278 ? 8.970 117.367 29.819 1.00 38.75 278 SER A N 1
ATOM 2092 C CA . SER A 1 278 ? 10.184 116.717 29.346 1.00 44.95 278 SER A CA 1
ATOM 2093 C C . SER A 1 278 ? 9.920 115.506 28.451 1.00 38.69 278 SER A C 1
ATOM 2094 O O . SER A 1 278 ? 10.736 115.132 27.615 1.00 43.98 278 SER A O 1
ATOM 2097 N N . GLN A 1 279 ? 8.766 114.869 28.595 1.00 33.96 279 GLN A N 1
ATOM 2098 C CA . GLN A 1 279 ? 8.318 113.840 27.614 1.00 34.59 279 GLN A CA 1
ATOM 2099 C C . GLN A 1 279 ? 7.431 114.355 26.484 1.00 35.03 279 GLN A C 1
ATOM 2100 O O . GLN A 1 279 ? 7.583 113.939 25.327 1.00 35.45 279 GLN A O 1
ATOM 2106 N N . SER A 1 280 ? 6.530 115.289 26.786 1.00 36.99 280 SER A N 1
ATOM 2107 C CA . SER A 1 280 ? 5.576 115.801 25.784 1.00 35.60 280 SER A CA 1
ATOM 2108 C C . SER A 1 280 ? 6.238 116.765 24.810 1.00 36.85 280 SER A C 1
ATOM 2109 O O . SER A 1 280 ? 5.764 116.957 23.687 1.00 41.46 280 SER A O 1
ATOM 2112 N N . LYS A 1 281 ? 7.425 117.298 25.117 1.00 39.88 281 LYS A N 1
ATOM 2113 C CA . LYS A 1 281 ? 8.159 118.026 24.088 1.00 42.85 281 LYS A CA 1
ATOM 2114 C C . LYS A 1 281 ? 8.574 117.112 22.910 1.00 42.00 281 LYS A C 1
ATOM 2115 O O . LYS A 1 281 ? 8.890 117.586 21.834 1.00 39.08 281 LYS A O 1
ATOM 2121 N N . HIS A 1 282 ? 8.545 115.792 23.147 1.00 38.11 282 HIS A N 1
ATOM 2122 C CA . HIS A 1 282 ? 8.794 114.774 22.109 1.00 40.71 282 HIS A CA 1
ATOM 2123 C C . HIS A 1 282 ? 7.524 114.089 21.634 1.00 39.09 282 HIS A C 1
ATOM 2124 O O . HIS A 1 282 ? 7.510 112.898 21.207 1.00 38.35 282 HIS A O 1
ATOM 2131 N N . LEU A 1 283 ? 6.419 114.821 21.674 1.00 35.50 283 LEU A N 1
ATOM 2132 C CA . LEU A 1 283 ? 5.162 114.245 21.289 1.00 36.72 283 LEU A CA 1
ATOM 2133 C C . LEU A 1 283 ? 5.189 113.827 19.824 1.00 38.38 283 LEU A C 1
ATOM 2134 O O . LEU A 1 283 ? 4.728 112.737 19.474 1.00 37.00 283 LEU A O 1
ATOM 2139 N N . ASN A 1 284 ? 5.695 114.694 18.955 1.00 38.01 284 ASN A N 1
ATOM 2140 C CA . ASN A 1 284 ? 5.572 114.413 17.530 1.00 42.23 284 ASN A CA 1
ATOM 2141 C C . ASN A 1 284 ? 6.272 113.131 17.065 1.00 39.25 284 ASN A C 1
ATOM 2142 O O . ASN A 1 284 ? 5.678 112.356 16.299 1.00 39.23 284 ASN A O 1
ATOM 2147 N N . VAL A 1 285 ? 7.510 112.917 17.508 1.00 36.70 285 VAL A N 1
ATOM 2148 C CA . VAL A 1 285 ? 8.219 111.726 17.166 1.00 38.42 285 VAL A CA 1
ATOM 2149 C C . VAL A 1 285 ? 7.514 110.452 17.675 1.00 37.69 285 VAL A C 1
ATOM 2150 O O . VAL A 1 285 ? 7.523 109.413 17.000 1.00 34.13 285 VAL A O 1
ATOM 2154 N N . GLN A 1 286 ? 6.871 110.537 18.831 1.00 34.71 286 GLN A N 1
ATOM 2155 C CA . GLN A 1 286 ? 6.226 109.387 19.454 1.00 30.33 286 GLN A CA 1
ATOM 2156 C C . GLN A 1 286 ? 4.924 109.120 18.740 1.00 32.11 286 GLN A C 1
ATOM 2157 O O . GLN A 1 286 ? 4.582 107.968 18.476 1.00 32.03 286 GLN A O 1
ATOM 2163 N N . ILE A 1 287 ? 4.234 110.170 18.336 1.00 32.55 287 ILE A N 1
ATOM 2164 C CA . ILE A 1 287 ? 2.950 109.987 17.603 1.00 35.08 287 ILE A CA 1
ATOM 2165 C C . ILE A 1 287 ? 3.225 109.378 16.230 1.00 38.86 287 ILE A C 1
ATOM 2166 O O . ILE A 1 287 ? 2.483 108.469 15.795 1.00 37.90 287 ILE A O 1
ATOM 2171 N N . ALA A 1 288 ? 4.281 109.844 15.567 1.00 37.51 288 ALA A N 1
ATOM 2172 C CA . ALA A 1 288 ? 4.675 109.327 14.242 1.00 39.24 288 ALA A CA 1
ATOM 2173 C C . ALA A 1 288 ? 4.986 107.842 14.295 1.00 36.99 288 ALA A C 1
ATOM 2174 O O . ALA A 1 288 ? 4.514 107.120 13.438 1.00 37.46 288 ALA A O 1
ATOM 2176 N N . ALA A 1 289 ? 5.744 107.385 15.302 1.00 34.40 289 ALA A N 1
ATOM 2177 C CA . ALA A 1 289 ? 6.068 105.982 15.483 1.00 34.77 289 ALA A CA 1
ATOM 2178 C C . ALA A 1 289 ? 4.857 105.103 15.710 1.00 34.68 289 ALA A C 1
ATOM 2179 O O . ALA A 1 289 ? 4.808 103.992 15.225 1.00 32.27 289 ALA A O 1
ATOM 2181 N N . SER A 1 290 ? 3.907 105.600 16.519 1.00 32.05 290 SER A N 1
ATOM 2182 C CA . SER A 1 290 ? 2.647 104.905 16.765 1.00 32.01 290 SER A CA 1
ATOM 2183 C C . SER A 1 290 ? 1.824 104.763 15.483 1.00 32.73 290 SER A C 1
ATOM 2184 O O . SER A 1 290 ? 1.249 103.697 15.213 1.00 32.20 290 SER A O 1
ATOM 2187 N N . GLU A 1 291 ? 1.825 105.810 14.669 1.00 33.34 291 GLU A N 1
ATOM 2188 C CA . GLU A 1 291 ? 1.099 105.799 13.359 1.00 33.98 291 GLU A CA 1
ATOM 2189 C C . GLU A 1 291 ? 1.721 104.765 12.434 1.00 32.71 291 GLU A C 1
ATOM 2190 O O . GLU A 1 291 ? 1.005 104.021 11.736 1.00 33.99 291 GLU A O 1
ATOM 2192 N N . LYS A 1 292 ? 3.043 104.690 12.422 1.00 33.40 292 LYS A N 1
ATOM 2193 C CA . LYS A 1 292 ? 3.750 103.694 11.575 1.00 33.44 292 LYS A CA 1
ATOM 2194 C C . LYS A 1 292 ? 3.378 102.315 11.975 1.00 32.36 292 LYS A C 1
ATOM 2195 O O . LYS A 1 292 ? 3.194 101.433 11.095 1.00 30.56 292 LYS A O 1
ATOM 2198 N N . LEU A 1 293 ? 3.336 102.024 13.280 1.00 27.86 293 LEU A N 1
ATOM 2199 C CA . LEU A 1 293 ? 2.900 100.669 13.632 1.00 28.68 293 LEU A CA 1
ATOM 2200 C C . LEU A 1 293 ? 1.454 100.390 13.170 1.00 31.54 293 LEU A C 1
ATOM 2201 O O . LEU A 1 293 ? 1.144 99.316 12.747 1.00 31.15 293 LEU A O 1
ATOM 2206 N N . ALA A 1 294 ? 0.567 101.392 13.298 1.00 30.25 294 ALA A N 1
ATOM 2207 C CA . ALA A 1 294 ? -0.830 101.235 12.953 1.00 30.88 294 ALA A CA 1
ATOM 2208 C C . ALA A 1 294 ? -1.004 101.078 11.437 1.00 35.85 294 ALA A C 1
ATOM 2209 O O . ALA A 1 294 ? -2.013 100.608 11.018 1.00 33.55 294 ALA A O 1
ATOM 2211 N N . GLN A 1 295 ? -0.035 101.531 10.649 1.00 33.04 295 GLN A N 1
ATOM 2212 C CA . GLN A 1 295 ? -0.066 101.384 9.181 1.00 38.26 295 GLN A CA 1
ATOM 2213 C C . GLN A 1 295 ? 0.404 99.991 8.711 1.00 37.78 295 GLN A C 1
ATOM 2214 O O . GLN A 1 295 ? 0.260 99.622 7.539 1.00 35.54 295 GLN A O 1
ATOM 2220 N N . CYS A 1 296 ? 1.076 99.278 9.575 1.00 36.65 296 CYS A N 1
ATOM 2221 C CA A CYS A 1 296 ? 1.628 97.946 9.258 0.50 34.13 296 CYS A CA 1
ATOM 2222 C CA B CYS A 1 296 ? 1.676 98.004 9.244 0.50 34.94 296 CYS A CA 1
ATOM 2223 C C . CYS A 1 296 ? 0.569 96.946 8.983 1.00 36.30 296 CYS A C 1
ATOM 2224 O O . CYS A 1 296 ? -0.361 96.853 9.748 1.00 35.10 296 CYS A O 1
ATOM 2229 N N . PRO A 1 297 ? 0.718 96.120 7.896 1.00 41.31 297 PRO A N 1
ATOM 2230 C CA . PRO A 1 297 ? -0.157 94.947 7.713 1.00 40.48 297 PRO A CA 1
ATOM 2231 C C . PRO A 1 297 ? -0.151 94.103 9.016 1.00 35.93 297 PRO A C 1
ATOM 2232 O O . PRO A 1 297 ? 0.924 93.879 9.552 1.00 36.63 297 PRO A O 1
ATOM 2236 N N . PRO A 1 298 ? -1.301 93.644 9.496 1.00 38.75 298 PRO A N 1
ATOM 2237 C CA . PRO A 1 298 ? -1.337 92.970 10.792 1.00 38.36 298 PRO A CA 1
ATOM 2238 C C . PRO A 1 298 ? -0.572 91.669 10.826 1.00 40.27 298 PRO A C 1
ATOM 2239 O O . PRO A 1 298 ? -0.157 91.226 11.873 1.00 35.77 298 PRO A O 1
ATOM 2243 N N . GLU A 1 299 ? -0.358 91.071 9.684 1.00 40.58 299 GLU A N 1
ATOM 2244 C CA . GLU A 1 299 ? 0.394 89.848 9.674 1.00 38.03 299 GLU A CA 1
ATOM 2245 C C . GLU A 1 299 ? 1.871 90.048 10.009 1.00 37.96 299 GLU A C 1
ATOM 2246 O O . GLU A 1 299 ? 2.548 89.105 10.189 1.00 32.45 299 GLU A O 1
ATOM 2252 N N . MET A 1 300 ? 2.368 91.267 10.182 1.00 32.13 300 MET A N 1
ATOM 2253 C CA A MET A 1 300 ? 3.759 91.394 10.597 0.50 33.42 300 MET A CA 1
ATOM 2254 C CA B MET A 1 300 ? 3.740 91.504 10.604 0.50 35.32 300 MET A CA 1
ATOM 2255 C C . MET A 1 300 ? 3.835 91.301 12.104 1.00 30.30 300 MET A C 1
ATOM 2256 O O . MET A 1 300 ? 4.903 91.329 12.631 1.00 30.12 300 MET A O 1
ATOM 2265 N N . PHE A 1 301 ? 2.688 91.138 12.766 1.00 28.70 301 PHE A N 1
ATOM 2266 C CA . PHE A 1 301 ? 2.670 90.902 14.228 1.00 27.75 301 PHE A CA 1
ATOM 2267 C C . PHE A 1 301 ? 2.196 89.499 14.557 1.00 29.28 301 PHE A C 1
ATOM 2268 O O . PHE A 1 301 ? 1.348 88.982 13.862 1.00 33.77 301 PHE A O 1
ATOM 2276 N N . ASP A 1 302 ? 2.760 88.878 15.580 1.00 27.03 302 ASP A N 1
ATOM 2277 C CA . ASP A 1 302 ? 2.289 87.615 16.041 1.00 27.59 302 ASP A CA 1
ATOM 2278 C C . ASP A 1 302 ? 1.077 87.735 16.966 1.00 30.37 302 ASP A C 1
ATOM 2279 O O . ASP A 1 302 ? 0.210 86.850 17.014 1.00 28.76 302 ASP A O 1
ATOM 2284 N N . ILE A 1 303 ? 1.021 88.843 17.719 1.00 27.22 303 ILE A N 1
ATOM 2285 C CA . ILE A 1 303 ? -0.087 89.065 18.669 1.00 24.99 303 ILE A CA 1
ATOM 2286 C C . ILE A 1 303 ? -0.202 90.596 18.797 1.00 25.13 303 ILE A C 1
ATOM 2287 O O . ILE A 1 303 ? 0.830 91.273 18.980 1.00 27.71 303 ILE A O 1
ATOM 2292 N N . ILE A 1 304 ? -1.438 91.054 18.784 1.00 26.65 304 ILE A N 1
ATOM 2293 C CA . ILE A 1 304 ? -1.791 92.449 18.955 1.00 26.69 304 ILE A CA 1
ATOM 2294 C C . ILE A 1 304 ? -2.560 92.622 20.266 1.00 28.53 304 ILE A C 1
ATOM 2295 O O . ILE A 1 304 ? -3.615 92.015 20.439 1.00 30.28 304 ILE A O 1
ATOM 2300 N N . LEU A 1 305 ? -1.998 93.420 21.188 1.00 28.18 305 LEU A N 1
ATOM 2301 C CA . LEU A 1 305 ? -2.634 93.676 22.481 1.00 26.28 305 LEU A CA 1
ATOM 2302 C C . LEU A 1 305 ? -3.219 95.092 22.413 1.00 29.42 305 LEU A C 1
ATOM 2303 O O . LEU A 1 305 ? -2.502 96.068 22.654 1.00 28.61 305 LEU A O 1
ATOM 2308 N N . ASP A 1 306 ? -4.507 95.150 22.089 1.00 27.90 306 ASP A N 1
ATOM 2309 C CA . ASP A 1 306 ? -5.216 96.417 22.037 1.00 32.78 306 ASP A CA 1
ATOM 2310 C C . ASP A 1 306 ? -6.183 96.624 23.211 1.00 29.72 306 ASP A C 1
ATOM 2311 O O . ASP A 1 306 ? -7.019 97.461 23.140 1.00 31.63 306 ASP A O 1
ATOM 2316 N N . GLU A 1 307 ? -6.014 95.841 24.282 1.00 32.28 307 GLU A N 1
ATOM 2317 C CA . GLU A 1 307 ? -6.789 95.930 25.511 1.00 32.37 307 GLU A CA 1
ATOM 2318 C C . GLU A 1 307 ? -6.344 97.137 26.293 1.00 27.48 307 GLU A C 1
ATOM 2319 O O . GLU A 1 307 ? -5.161 97.332 26.430 1.00 28.44 307 GLU A O 1
ATOM 2325 N N . ASN A 1 308 ? -7.275 97.869 26.915 1.00 28.80 308 ASN A N 1
ATOM 2326 C CA . ASN A 1 308 ? -6.901 99.016 27.719 1.00 29.03 308 ASN A CA 1
ATOM 2327 C C . ASN A 1 308 ? -6.651 98.709 29.205 1.00 31.34 308 ASN A C 1
ATOM 2328 O O . ASN A 1 308 ? -6.352 99.611 30.025 1.00 32.52 308 ASN A O 1
ATOM 2333 N N . GLN A 1 309 ? -6.773 97.462 29.601 1.00 27.77 309 GLN A N 1
ATOM 2334 C CA . GLN A 1 309 ? -6.365 97.110 30.951 1.00 32.74 309 GLN A CA 1
ATOM 2335 C C . GLN A 1 309 ? -5.169 96.177 30.952 1.00 28.02 309 GLN A C 1
ATOM 2336 O O . GLN A 1 309 ? -5.214 95.153 30.240 1.00 29.60 309 GLN A O 1
ATOM 2342 N N . LEU A 1 310 ? -4.208 96.458 31.808 1.00 26.72 310 LEU A N 1
ATOM 2343 C CA . LEU A 1 310 ? -2.954 95.631 31.865 1.00 29.18 310 LEU A CA 1
ATOM 2344 C C . LEU A 1 310 ? -3.279 94.161 32.093 1.00 30.95 310 LEU A C 1
ATOM 2345 O O . LEU A 1 310 ? -2.762 93.294 31.380 1.00 27.20 310 LEU A O 1
ATOM 2350 N N . GLU A 1 311 ? -4.193 93.880 33.037 1.00 29.55 311 GLU A N 1
ATOM 2351 C CA . GLU A 1 311 ? -4.541 92.440 33.362 1.00 30.07 311 GLU A CA 1
ATOM 2352 C C . GLU A 1 311 ? -5.076 91.709 32.151 1.00 31.63 311 GLU A C 1
ATOM 2353 O O . GLU A 1 311 ? -4.768 90.545 31.931 1.00 27.63 311 GLU A O 1
ATOM 2359 N N . ASP A 1 312 ? -5.861 92.396 31.335 1.00 26.83 312 ASP A N 1
ATOM 2360 C CA . ASP A 1 312 ? -6.462 91.843 30.148 1.00 28.68 312 ASP A CA 1
ATOM 2361 C C . ASP A 1 312 ? -5.438 91.610 29.032 1.00 27.13 312 ASP A C 1
ATOM 2362 O O . ASP A 1 312 ? -5.458 90.541 28.404 1.00 29.00 312 ASP A O 1
ATOM 2367 N N . ALA A 1 313 ? -4.519 92.534 28.816 1.00 29.67 313 ALA A N 1
ATOM 2368 C CA . ALA A 1 313 ? -3.457 92.364 27.855 1.00 27.65 313 ALA A CA 1
ATOM 2369 C C . ALA A 1 313 ? -2.550 91.198 28.267 1.00 29.48 313 ALA A C 1
ATOM 2370 O O . ALA A 1 313 ? -2.160 90.364 27.436 1.00 29.26 313 ALA A O 1
ATOM 2372 N N . CYS A 1 314 ? -2.250 91.145 29.550 1.00 28.40 314 CYS A N 1
ATOM 2373 C CA . CYS A 1 314 ? -1.471 90.052 30.126 1.00 30.45 314 CYS A CA 1
ATOM 2374 C C . CYS A 1 314 ? -2.075 88.689 29.924 1.00 29.07 314 CYS A C 1
ATOM 2375 O O . CYS A 1 314 ? -1.322 87.746 29.624 1.00 28.70 314 CYS A O 1
ATOM 2378 N N . GLU A 1 315 ? -3.383 88.537 30.142 1.00 28.84 315 GLU A N 1
ATOM 2379 C CA . GLU A 1 315 ? -4.043 87.284 30.018 1.00 29.82 315 GLU A CA 1
ATOM 2380 C C . GLU A 1 315 ? -4.023 86.814 28.597 1.00 33.26 315 GLU A C 1
ATOM 2381 O O . GLU A 1 315 ? -3.830 85.645 28.342 1.00 32.61 315 GLU A O 1
ATOM 2387 N N . HIS A 1 316 ? -4.195 87.748 27.656 1.00 28.00 316 HIS A N 1
ATOM 2388 C CA . HIS A 1 316 ? -4.205 87.404 26.247 1.00 26.94 316 HIS A CA 1
ATOM 2389 C C . HIS A 1 316 ? -2.787 86.918 25.862 1.00 27.23 316 HIS A C 1
ATOM 2390 O O . HIS A 1 316 ? -2.647 85.869 25.186 1.00 27.75 316 HIS A O 1
ATOM 2397 N N . LEU A 1 317 ? -1.756 87.681 26.245 1.00 27.49 317 LEU A N 1
ATOM 2398 C CA . LEU A 1 317 ? -0.373 87.283 25.947 1.00 28.42 317 LEU A CA 1
ATOM 2399 C C . LEU A 1 317 ? -0.030 85.947 26.595 1.00 25.93 317 LEU A C 1
ATOM 2400 O O . LEU A 1 317 ? 0.596 85.105 25.982 1.00 27.04 317 LEU A O 1
ATOM 2405 N N . ALA A 1 318 ? -0.469 85.738 27.819 1.00 26.14 318 ALA A N 1
ATOM 2406 C CA . ALA A 1 318 ? -0.183 84.467 28.507 1.00 27.51 318 ALA A CA 1
ATOM 2407 C C . ALA A 1 318 ? -0.838 83.293 27.841 1.00 29.96 318 ALA A C 1
ATOM 2408 O O . ALA A 1 318 ? -0.233 82.207 27.722 1.00 29.17 318 ALA A O 1
ATOM 2410 N N . GLU A 1 319 ? -2.074 83.452 27.362 1.00 28.17 319 GLU A N 1
ATOM 2411 C CA . GLU A 1 319 ? -2.732 82.431 26.606 1.00 29.45 319 GLU A CA 1
ATOM 2412 C C . GLU A 1 319 ? -2.015 82.060 25.331 1.00 27.78 319 GLU A C 1
ATOM 2413 O O . GLU A 1 319 ? -1.858 80.838 24.986 1.00 29.12 319 GLU A O 1
ATOM 2419 N N . TYR A 1 320 ? -1.542 83.054 24.615 1.00 27.81 320 TYR A N 1
ATOM 2420 C CA . TYR A 1 320 ? -0.774 82.821 23.407 1.00 29.77 320 TYR A CA 1
ATOM 2421 C C . TYR A 1 320 ? 0.490 82.011 23.745 1.00 27.17 320 TYR A C 1
ATOM 2422 O O . TYR A 1 320 ? 0.823 81.043 23.044 1.00 25.80 320 TYR A O 1
ATOM 2431 N N . LEU A 1 321 ? 1.189 82.442 24.790 1.00 25.73 321 LEU A N 1
ATOM 2432 C CA . LEU A 1 321 ? 2.441 81.801 25.199 1.00 29.19 321 LEU A CA 1
ATOM 2433 C C . LEU A 1 321 ? 2.242 80.416 25.764 1.00 26.69 321 LEU A C 1
ATOM 2434 O O . LEU A 1 321 ? 3.076 79.538 25.495 1.00 26.64 321 LEU A O 1
ATOM 2439 N N . GLU A 1 322 ? 1.082 80.158 26.393 1.00 28.37 322 GLU A N 1
ATOM 2440 C CA . GLU A 1 322 ? 0.768 78.768 26.770 1.00 29.44 322 GLU A CA 1
ATOM 2441 C C . GLU A 1 322 ? 0.560 77.900 25.527 1.00 30.89 322 GLU A C 1
ATOM 2442 O O . GLU A 1 322 ? 1.001 76.721 25.496 1.00 27.41 322 GLU A O 1
ATOM 2448 N N . ALA A 1 323 ? -0.126 78.407 24.522 1.00 28.01 323 ALA A N 1
ATOM 2449 C CA . ALA A 1 323 ? -0.291 77.675 23.276 1.00 30.71 323 ALA A CA 1
ATOM 2450 C C . ALA A 1 323 ? 1.091 77.398 22.555 1.00 27.12 323 ALA A C 1
ATOM 2451 O O . ALA A 1 323 ? 1.371 76.298 22.038 1.00 27.14 323 ALA A O 1
ATOM 2453 N N . TYR A 1 324 ? 1.974 78.368 22.657 1.00 25.94 324 TYR A N 1
ATOM 2454 C CA . TYR A 1 324 ? 3.301 78.246 22.052 1.00 28.81 324 TYR A CA 1
ATOM 2455 C C . TYR A 1 324 ? 4.134 77.155 22.879 1.00 26.33 324 TYR A C 1
ATOM 2456 O O . TYR A 1 324 ? 4.825 76.307 22.305 1.00 28.60 324 TYR A O 1
ATOM 2465 N N . TRP A 1 325 ? 4.026 77.192 24.191 1.00 26.52 325 TRP A N 1
ATOM 2466 C CA . TRP A 1 325 ? 4.594 76.157 25.037 1.00 28.17 325 TRP A CA 1
ATOM 2467 C C . TRP A 1 325 ? 4.109 74.757 24.617 1.00 29.55 325 TRP A C 1
ATOM 2468 O O . TRP A 1 325 ? 4.923 73.811 24.478 1.00 29.62 325 TRP A O 1
ATOM 2479 N N . LYS A 1 326 ? 2.791 74.570 24.453 1.00 28.07 326 LYS A N 1
ATOM 2480 C CA . LYS A 1 326 ? 2.275 73.302 23.980 1.00 28.98 326 LYS A CA 1
ATOM 2481 C C . LYS A 1 326 ? 2.819 72.875 22.621 1.00 29.09 326 LYS A C 1
ATOM 2482 O O . LYS A 1 326 ? 3.165 71.692 22.460 1.00 30.94 326 LYS A O 1
ATOM 2488 N N . ALA A 1 327 ? 2.915 73.832 21.677 1.00 26.61 327 ALA A N 1
ATOM 2489 C CA . ALA A 1 327 ? 3.442 73.555 20.336 1.00 27.54 327 ALA A CA 1
ATOM 2490 C C . ALA A 1 327 ? 4.928 73.105 20.372 1.00 30.75 327 ALA A C 1
ATOM 2491 O O . ALA A 1 327 ? 5.363 72.325 19.551 1.00 29.17 327 ALA A O 1
ATOM 2493 N N . THR A 1 328 ? 5.691 73.626 21.340 1.00 28.68 328 THR A N 1
ATOM 2494 C CA . THR A 1 328 ? 7.142 73.371 21.443 1.00 30.81 328 THR A CA 1
ATOM 2495 C C . THR A 1 328 ? 7.453 72.213 22.398 1.00 31.31 328 THR A C 1
ATOM 2496 O O . THR A 1 328 ? 8.573 71.706 22.364 1.00 30.65 328 THR A O 1
ATOM 2500 N N . HIS A 1 329 ? 6.492 71.788 23.255 1.00 28.24 329 HIS A N 1
ATOM 2501 C CA . HIS A 1 329 ? 6.719 70.730 24.227 1.00 30.70 329 HIS A CA 1
ATOM 2502 C C . HIS A 1 329 ? 5.648 69.637 24.134 1.00 33.31 329 HIS A C 1
ATOM 2503 O O . HIS A 1 329 ? 4.805 69.500 25.024 1.00 33.76 329 HIS A O 1
ATOM 2510 N N . PRO A 1 330 ? 5.731 68.814 23.092 1.00 32.82 330 PRO A N 1
ATOM 2511 C CA . PRO A 1 330 ? 4.758 67.745 23.017 1.00 36.42 330 PRO A CA 1
ATOM 2512 C C . PRO A 1 330 ? 4.876 66.747 24.165 1.00 38.69 330 PRO A C 1
ATOM 2513 O O . PRO A 1 330 ? 5.986 66.514 24.694 1.00 37.91 330 PRO A O 1
ATOM 2517 N N . PRO A 1 331 ? 3.745 66.162 24.559 1.00 43.92 331 PRO A N 1
ATOM 2518 C CA . PRO A 1 331 ? 3.896 65.171 25.658 1.00 44.11 331 PRO A CA 1
ATOM 2519 C C . PRO A 1 331 ? 4.751 63.981 25.370 1.00 48.87 331 PRO A C 1
ATOM 2520 O O . PRO A 1 331 ? 5.313 63.391 26.311 1.00 50.41 331 PRO A O 1
ATOM 2524 N N . SER A 1 332 ? 4.865 63.595 24.109 1.00 46.99 332 SER A N 1
ATOM 2525 C CA . SER A 1 332 ? 5.771 62.484 23.744 1.00 56.49 332 SER A CA 1
ATOM 2526 C C . SER A 1 332 ? 7.276 62.868 23.880 1.00 61.09 332 SER A C 1
ATOM 2527 O O . SER A 1 332 ? 8.140 61.984 23.713 1.00 55.49 332 SER A O 1
ATOM 2530 N N . SER A 1 333 ? 7.587 64.165 24.113 1.00 56.85 333 SER A N 1
ATOM 2531 C CA . SER A 1 333 ? 8.994 64.651 24.180 1.00 60.20 333 SER A CA 1
ATOM 2532 C C . SER A 1 333 ? 9.697 64.098 25.451 1.00 69.93 333 SER A C 1
ATOM 2533 O O . SER A 1 333 ? 9.057 63.514 26.350 1.00 67.09 333 SER A O 1
ATOM 2540 N N . GLN B 2 2 ? -16.794 108.628 26.380 1.00 47.54 1 GLN B N 1
ATOM 2541 C CA . GLN B 2 2 ? -16.762 107.550 27.431 1.00 42.26 1 GLN B CA 1
ATOM 2542 C C . GLN B 2 2 ? -15.618 106.554 27.193 1.00 38.07 1 GLN B C 1
ATOM 2543 O O . GLN B 2 2 ? -14.960 106.111 28.144 1.00 33.88 1 GLN B O 1
ATOM 2549 N N . GLN B 2 3 ? -15.335 106.217 25.930 1.00 34.19 2 GLN B N 1
ATOM 2550 C CA . GLN B 2 3 ? -14.221 105.351 25.695 1.00 33.49 2 GLN B CA 1
ATOM 2551 C C . GLN B 2 3 ? -12.870 106.011 25.966 1.00 31.87 2 GLN B C 1
ATOM 2552 O O . GLN B 2 3 ? -12.012 105.388 26.493 1.00 32.14 2 GLN B O 1
ATOM 2558 N N . LEU B 2 4 ? -12.667 107.262 25.552 1.00 32.64 3 LEU B N 1
ATOM 2559 C CA . LEU B 2 4 ? -11.488 107.993 25.922 1.00 35.53 3 LEU B CA 1
ATOM 2560 C C . LEU B 2 4 ? -11.240 107.912 27.408 1.00 32.07 3 LEU B C 1
ATOM 2561 O O . LEU B 2 4 ? -10.101 107.691 27.806 1.00 33.04 3 LEU B O 1
ATOM 2566 N N . GLU B 2 5 ? -12.258 108.177 28.183 1.00 34.86 4 GLU B N 1
ATOM 2567 C CA . GLU B 2 5 ? -12.085 108.260 29.651 1.00 33.85 4 GLU B CA 1
ATOM 2568 C C . GLU B 2 5 ? -11.628 106.892 30.150 1.00 31.47 4 GLU B C 1
ATOM 2569 O O . GLU B 2 5 ? -10.745 106.800 31.003 1.00 30.13 4 GLU B O 1
ATOM 2575 N N . GLU B 2 6 ? -12.283 105.845 29.676 1.00 32.74 5 GLU B N 1
ATOM 2576 C CA . GLU B 2 6 ? -11.925 104.468 30.121 1.00 32.30 5 GLU B CA 1
ATOM 2577 C C . GLU B 2 6 ? -10.535 104.052 29.671 1.00 33.00 5 GLU B C 1
ATOM 2578 O O . GLU B 2 6 ? -9.747 103.475 30.453 1.00 30.74 5 GLU B O 1
ATOM 2584 N N . ASP B 2 7 ? -10.168 104.383 28.421 1.00 30.56 6 ASP B N 1
ATOM 2585 C CA . ASP B 2 7 ? -8.830 104.141 27.965 1.00 30.65 6 ASP B CA 1
ATOM 2586 C C . ASP B 2 7 ? -7.771 104.832 28.795 1.00 30.02 6 ASP B C 1
ATOM 2587 O O . ASP B 2 7 ? -6.782 104.188 29.199 1.00 27.76 6 ASP B O 1
ATOM 2592 N N . LEU B 2 8 ? -8.004 106.114 29.103 1.00 30.61 7 LEU B N 1
ATOM 2593 C CA . LEU B 2 8 ? -7.070 106.846 29.909 1.00 29.73 7 LEU B CA 1
ATOM 2594 C C . LEU B 2 8 ? -6.903 106.156 31.282 1.00 29.53 7 LEU B C 1
ATOM 2595 O O . LEU B 2 8 ? -5.775 106.037 31.771 1.00 31.13 7 LEU B O 1
ATOM 2600 N N . ARG B 2 9 ? -8.010 105.830 31.952 1.00 29.15 8 ARG B N 1
ATOM 2601 C CA A ARG B 2 9 ? -7.929 105.256 33.302 0.60 30.21 8 ARG B CA 1
ATOM 2602 C CA B ARG B 2 9 ? -7.910 105.243 33.303 0.40 30.00 8 ARG B CA 1
ATOM 2603 C C . ARG B 2 9 ? -7.092 103.921 33.263 1.00 30.59 8 ARG B C 1
ATOM 2604 O O . ARG B 2 9 ? -6.192 103.691 34.093 1.00 29.24 8 ARG B O 1
ATOM 2619 N N . GLY B 2 10 ? -7.391 103.084 32.266 1.00 28.81 9 GLY B N 1
ATOM 2620 C CA . GLY B 2 10 ? -6.764 101.762 32.169 1.00 30.50 9 GLY B CA 1
ATOM 2621 C C . GLY B 2 10 ? -5.276 101.914 31.832 1.00 25.85 9 GLY B C 1
ATOM 2622 O O . GLY B 2 10 ? -4.382 101.257 32.467 1.00 29.44 9 GLY B O 1
ATOM 2623 N N . TYR B 2 11 ? -4.959 102.765 30.848 1.00 27.08 10 TYR B N 1
ATOM 2624 C CA . TYR B 2 11 ? -3.587 102.889 30.459 1.00 26.66 10 TYR B CA 1
ATOM 2625 C C . TYR B 2 11 ? -2.725 103.628 31.481 1.00 28.35 10 TYR B C 1
ATOM 2626 O O . TYR B 2 11 ? -1.576 103.303 31.644 1.00 27.81 10 TYR B O 1
ATOM 2635 N N . MET B 2 12 ? -3.310 104.574 32.208 1.00 29.83 11 MET B N 1
ATOM 2636 C CA A MET B 2 12 ? -2.583 105.279 33.284 0.60 27.37 11 MET B CA 1
ATOM 2637 C CA B MET B 2 12 ? -2.532 105.215 33.240 0.40 28.67 11 MET B CA 1
ATOM 2638 C C . MET B 2 12 ? -2.226 104.285 34.369 1.00 26.56 11 MET B C 1
ATOM 2639 O O . MET B 2 12 ? -1.117 104.333 34.885 1.00 28.82 11 MET B O 1
ATOM 2648 N N . SER B 2 13 ? -3.143 103.383 34.704 1.00 28.62 12 SER B N 1
ATOM 2649 C CA A SER B 2 13 ? -2.886 102.359 35.728 0.50 31.07 12 SER B CA 1
ATOM 2650 C CA B SER B 2 13 ? -2.857 102.403 35.727 0.50 30.28 12 SER B CA 1
ATOM 2651 C C . SER B 2 13 ? -1.747 101.434 35.229 1.00 29.56 12 SER B C 1
ATOM 2652 O O . SER B 2 13 ? -0.853 101.095 35.968 1.00 30.63 12 SER B O 1
ATOM 2657 N N . TRP B 2 14 ? -1.791 101.075 33.942 1.00 29.15 13 TRP B N 1
ATOM 2658 C CA . TRP B 2 14 ? -0.817 100.169 33.342 1.00 26.60 13 TRP B CA 1
ATOM 2659 C C . TRP B 2 14 ? 0.578 100.831 33.471 1.00 27.05 13 TRP B C 1
ATOM 2660 O O . TRP B 2 14 ? 1.550 100.198 33.956 1.00 27.65 13 TRP B O 1
ATOM 2671 N N . ILE B 2 15 ? 0.667 102.102 33.094 1.00 27.32 14 ILE B N 1
ATOM 2672 C CA . ILE B 2 15 ? 1.911 102.830 33.234 1.00 28.48 14 ILE B CA 1
ATOM 2673 C C . ILE B 2 15 ? 2.458 102.766 34.659 1.00 29.80 14 ILE B C 1
ATOM 2674 O O . ILE B 2 15 ? 3.674 102.485 34.867 1.00 29.39 14 ILE B O 1
ATOM 2679 N N . THR B 2 16 ? 1.601 103.066 35.659 1.00 29.09 15 THR B N 1
ATOM 2680 C CA . THR B 2 16 ? 2.064 103.027 37.076 1.00 29.35 15 THR B CA 1
ATOM 2681 C C . THR B 2 16 ? 2.620 101.681 37.464 1.00 30.26 15 THR B C 1
ATOM 2682 O O . THR B 2 16 ? 3.598 101.585 38.183 1.00 29.90 15 THR B O 1
ATOM 2686 N N . GLN B 2 17 ? 2.017 100.627 36.979 1.00 32.15 16 GLN B N 1
ATOM 2687 C CA . GLN B 2 17 ? 2.500 99.309 37.303 1.00 35.02 16 GLN B CA 1
ATOM 2688 C C . GLN B 2 17 ? 3.881 99.025 36.699 1.00 36.98 16 GLN B C 1
ATOM 2689 O O . GLN B 2 17 ? 4.621 98.226 37.207 1.00 37.02 16 GLN B O 1
ATOM 2695 N N . GLY B 2 18 ? 4.208 99.710 35.624 1.00 33.16 17 GLY B N 1
ATOM 2696 C CA . GLY B 2 18 ? 5.520 99.650 35.081 1.00 35.05 17 GLY B CA 1
ATOM 2697 C C . GLY B 2 18 ? 6.564 100.475 35.795 1.00 41.66 17 GLY B C 1
ATOM 2698 O O . GLY B 2 18 ? 7.689 100.435 35.402 1.00 43.18 17 GLY B O 1
ATOM 2699 N N . GLU B 2 19 ? 6.212 101.259 36.813 1.00 43.67 18 GLU B N 1
ATOM 2700 C CA . GLU B 2 19 ? 7.225 101.914 37.623 1.00 46.60 18 GLU B CA 1
ATOM 2701 C C . GLU B 2 19 ? 8.156 100.966 38.377 1.00 54.37 18 GLU B C 1
ATOM 2702 O O . GLU B 2 19 ? 7.857 99.786 38.637 1.00 60.80 18 GLU B O 1
#

Secondary structure (DSSP, 8-state):
-HHHHHHHHHHHHHHHHHHTTSPP-EEEEESS-B---GGG--SSTT-BPPB-TT-EEEEEEE-SSSEEEEEESSTT---EEEE-HHHHHHHHHHHHHHHHHH--TT--PPPPPPTT-------SEEEE-SSPPEEEE-SS-TTSHHHHHHHHHHHHHHHHHTTTSEEEEE--S-GGG-BHHHHH-GGGG-----------HHHHHHHHHHHHHHHTT--EEEEE-TT--SGGGTTTBS---EEEEE--S-HHHHHHHHHHT-HHHHTTHHHHHHHHHHHHHS-GGG-SEEE--SSHHHHHHHHHHHHHHHHHHHS-TT-/-HHHHHHHHHHHHHHHT-

InterPro domains:
  IPR000584 Voltage-dependent calcium channel, L-type, beta subunit [PR01626] (222-236)
  IPR000584 Voltage-dependent calcium channel, L-type, beta subunit [PR01626] (237-251)
  IPR000584 Voltage-dependent calcium channel, L-type, beta subunit [PR01626] (252-267)
  IPR000584 Voltage-dependent calcium channel, L-type, beta subunit [PR01626] (268-282)
  IPR000584 Voltage-dependent calcium channel, L-type, beta subunit [PR01626] (301-315)
  IPR000584 Voltage-dependent calcium channel, L-type, beta subunit [PR01626] (316-331)
  IPR000584 Voltage-dependent calcium channel, L-type, beta subunit [PR01626] (334-350)
  IPR000584 Voltage-dependent calcium channel, L-type, beta subunit [PR01626] (355-370)
  IPR000584 Voltage-dependent calcium channel, L-type, beta subunit [PR01626] (371-382)
  IPR001452 SH3 domain [PS50002] (100-169)
  IPR005443 Voltage-dependent calcium channel, L-type, beta-1 subunit [PR01627] (1-16)
  IPR005443 Voltage-dependent calcium channel, L-type, beta-1 subunit [PR01627] (17-32)
  IPR005443 Voltage-dependent calcium channel, L-type, beta-1 subunit [PR01627] (110-123)
  IPR005443 Voltage-dependent calcium channel, L-type, beta-1 subunit [PR01627] (171-188)
  IPR008145 Guanylate kinase/L-type calcium channel beta subunit [PF00625] (228-408)
  IPR008145 Guanylate kinase/L-type calcium channel beta subunit [SM00072] (228-409)
  IPR027417 P-loop containing nucleoside triphosphate hydrolase [G3DSA:3.40.50.300] (230-427)
  IPR027417 P-loop containing nucleoside triphosphate hydrolase [SSF52540] (227-412)
  IPR036028 SH3-like domain superfamily [SSF50044] (81-226)
  IPR046937 Voltage-dependent L-type calcium channel subunit beta-1-4, N-terminal A domain [PF12052] (58-99)

Nearest PDB structures (foldseek):
  4zw2-assembly1_A  TM=1.003E+00  e=5.993E-66  Mus musculus
  1t3l-assembly1_A  TM=9.713E-01  e=4.120E-50  Oryctolagus cuniculus
  8e0e-assembly1_A  TM=9.310E-01  e=7.618E-49  Rattus norvegicus
  1vyt-assembly2_B  TM=9.399E-01  e=2.072E-44  Rattus norvegicus
  8e59-assembly1_C  TM=8.884E-01  e=7.183E-40  Homo sapiens

B-factor: mean 41.47, std 13.6, range [21.65, 114.65]

Foldseek 3Di:
DVVVLVVQLVVVVVVLLVLLPAAQPFKKFFQAWDDDDQVLPFSHGPFEDGGGHGWMWGFSAAPDPFWTWTWTLAFPIGIGIYTDLVSVVVVVVVVVVVCVVPDDPPDDDDDDPPPPDDDDDDGRIDTEALAQAEEEADLFAFPFCVGVVLVVLLVVLCCVLQPVQEDEEEQPAQLLPQFVVCVVPVVVDDDDDDDPHDDDPVSNNVRRVVQSVRPRNPGHYYYPRRVDHELVSPPRHRSNHQYEYEAAPDLVVVLVVQPVVDDVRNVCVVNGSVSSVVNVPDDCVSHNYYQHDPDSVRSNVRVVVVVVSSSSSSDPPSD/DVVVVVVVVVVVVVVVVD

Solvent-accessible surface area: 18832 Å² total; per-residue (Å²): 131,71,81,71,139,57,112,64,42,55,54,1,78,57,52,8,93,121,0,63,94,64,108,14,61,40,3,1,33,0,27,51,38,17,124,44,54,133,65,13,135,22,25,7,96,74,47,17,26,72,4,116,78,119,34,38,0,4,0,13,29,133,60,73,135,50,7,20,0,0,6,26,26,114,95,71,28,77,15,0,0,0,0,4,43,96,16,16,58,59,36,114,95,110,128,90,97,54,126,169,142,100,90,127,116,100,54,113,181,65,144,192,87,95,146,192,68,199,128,73,154,76,42,13,15,7,82,2,2,11,0,39,0,0,0,3,0,0,2,0,32,21,61,46,64,1,0,60,24,0,17,95,4,0,21,57,30,0,140,126,79,0,115,75,64,25,17,54,40,134,9,116,10,26,0,16,51,1,61,59,49,23,36,98,89,76,108,73,67,120,124,159,127,239,68,144,77,227,17,56,70,79,96,0,63,66,13,12,102,76,0,56,97,38,0,128,95,26,50,2,0,0,1,46,1,64,49,0,34,47,6,49,56,2,69,106,2,22,1,5,13,0,7,0,9,0,54,12,92,35,83,116,1,0,58,88,0,0,118,52,71,31,108,74,23,25,144,66,31,120,68,0,44,55,17,14,47,58,3,65,140,14,66,90,140,58,16,55,9,50,0,77,42,22,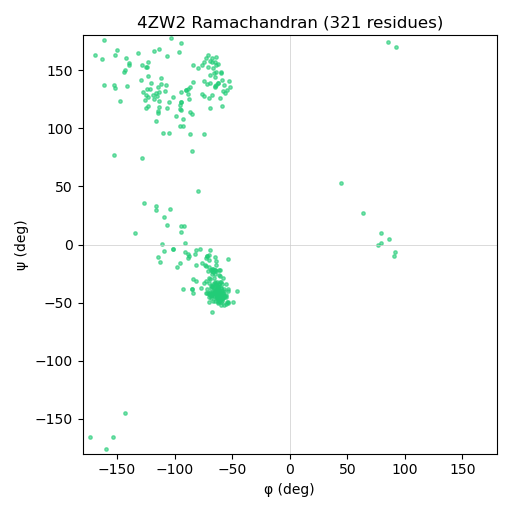68,27,137,71,0,5,86,72,0,0,108,60,0,50,52,25,54,115,13,2,44,17,140,41,77,189,102,60,97,88,20,34,158,4,5,77,71,1,2,77,114,2,133

CATH classification: 2.30.30.40 (+1 more: 3.40.50.300)

Radius of gyration: 23.96 Å; Cα contacts (8 Å, |Δi|>4): 520; chains: 2; bounding box: 50×77×66 Å